Protein AF-A0A0G2HWI4-F1 (afdb_monomer_lite)

InterPro domains:
  IPR000771 Fructose-bisphosphate aldolase, class-II [PF01116] (52-207)
  IPR000771 Fructose-bisphosphate aldolase, class-II [PIRSF001359] (9-208)
  IPR013785 Aldolase-type TIM barrel [G3DSA:3.20.20.70] (6-52)
  IPR013785 Aldolase-type TIM barrel [G3DSA:3.20.20.70] (53-208)

pLDDT: mean 87.99, std 10.77, range [40.97, 98.06]

Foldseek 3Di:
DVVCVVDPVSVLLVLLLVVLFAEEEEEDDDPLLVLLLVVLCVVLVFHHHYDDPPDDADEQWDAAAADVVGDHQPVDDGGFHDLVSLVVVLVVVHQEYETRFQAHADDPPPVATDGNLVRLLVSCVSCVNSHAYAYDRCPRPDLVNLSSVSNSRHHYYYDYCQLQVVLVVLCVPPVVPDDPVVNSVVSSNSSNVSSNVVCVSRVRRPVD

Secondary structure (DSSP, 8-state):
-THHHH-HHHHHHHHHHHHT-PEEEEE--SHHHHHHHHHHHHHHT--EEEE-S----B-SSB-EE-BTTB---TTS--BPPPHHHHHHHHHTT-SEE---SS-EES--GGG-----HHHHHHHHHHHTTSSEEEE---TT--HHHHHHHHHTTEEEEEESHHHHHHHHHHHHHHTTTS-HHHHHHHHHHHHHHHHHHHHHHHT-TT--

Radius of gyration: 17.35 Å; chains: 1; bounding box: 47×29×51 Å

Organism: NCBI:txid1214573

Structure (mmCIF, N/CA/C/O backbone):
data_AF-A0A0G2HWI4-F1
#
_entry.id   AF-A0A0G2HWI4-F1
#
loop_
_atom_site.group_PDB
_atom_site.id
_atom_site.type_symbol
_atom_site.label_atom_id
_atom_site.label_alt_id
_atom_site.label_comp_id
_atom_site.label_asym_id
_atom_site.label_entity_id
_atom_site.label_seq_id
_atom_site.pdbx_PDB_ins_code
_atom_site.Cartn_x
_atom_site.Cartn_y
_atom_site.Cartn_z
_atom_site.occupancy
_atom_site.B_iso_or_equiv
_atom_site.auth_seq_id
_atom_site.auth_comp_id
_atom_site.auth_asym_id
_atom_site.auth_atom_id
_atom_site.pdbx_PDB_model_num
ATOM 1 N N . MET A 1 1 ? -25.046 9.048 7.286 1.00 61.47 1 MET A N 1
ATOM 2 C CA . MET A 1 1 ? -24.922 10.155 6.316 1.00 61.47 1 MET A CA 1
ATOM 3 C C . MET A 1 1 ? -25.086 9.596 4.913 1.00 61.47 1 MET A C 1
ATOM 5 O O . MET A 1 1 ? -24.424 8.617 4.592 1.00 61.47 1 MET A O 1
ATOM 9 N N . GLU A 1 2 ? -25.980 10.180 4.120 1.00 75.56 2 GLU A N 1
ATOM 10 C CA . GLU A 1 2 ? -26.383 9.712 2.782 1.00 75.56 2 GLU A CA 1
ATOM 11 C C . GLU A 1 2 ? -25.208 9.603 1.793 1.00 75.56 2 GLU A C 1
ATOM 13 O O . GLU A 1 2 ? -25.126 8.651 1.021 1.00 75.56 2 GLU A O 1
ATOM 18 N N . TRP A 1 3 ? -24.214 10.489 1.905 1.00 76.94 3 TRP A N 1
ATOM 19 C CA . TRP A 1 3 ? -23.041 10.496 1.026 1.00 76.94 3 TRP A CA 1
ATOM 20 C C . TRP A 1 3 ? -22.202 9.204 1.097 1.00 76.94 3 TRP A C 1
ATOM 22 O O . TRP A 1 3 ? -21.634 8.796 0.086 1.00 76.94 3 TRP A O 1
ATOM 32 N N . LYS A 1 4 ? -22.162 8.499 2.244 1.00 76.94 4 LYS A N 1
ATOM 33 C CA . LYS A 1 4 ? -21.424 7.222 2.383 1.00 76.94 4 LYS A CA 1
ATOM 34 C C . LYS A 1 4 ? -22.000 6.125 1.485 1.00 76.94 4 LYS A C 1
ATOM 36 O O . LYS A 1 4 ? -21.273 5.235 1.059 1.00 76.94 4 LYS A O 1
ATOM 41 N N . GLN A 1 5 ? -23.296 6.198 1.179 1.00 78.50 5 GLN A N 1
ATOM 42 C CA . GLN A 1 5 ? -23.955 5.271 0.259 1.00 78.50 5 GL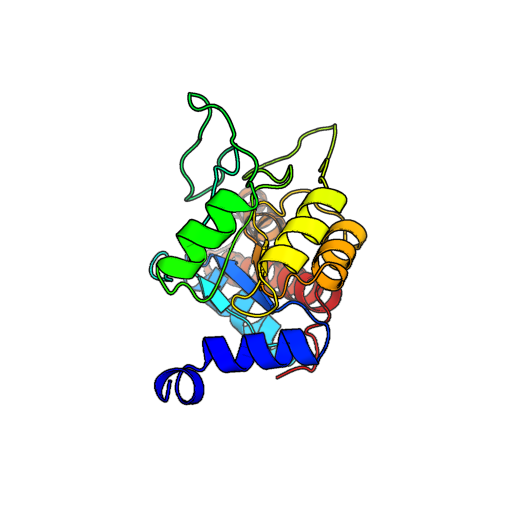N A CA 1
ATOM 43 C C . GLN A 1 5 ? -23.677 5.604 -1.210 1.00 78.50 5 GLN A C 1
ATOM 45 O O . GLN A 1 5 ? -23.898 4.755 -2.062 1.00 78.50 5 GLN A O 1
ATOM 50 N N . GLN A 1 6 ? -23.186 6.806 -1.515 1.00 83.38 6 GLN A N 1
ATOM 51 C CA . GLN A 1 6 ? -22.853 7.235 -2.877 1.00 83.38 6 GLN A CA 1
ATOM 52 C C . GLN A 1 6 ? -21.333 7.240 -3.132 1.00 83.38 6 GLN A C 1
ATOM 54 O O . GLN A 1 6 ? -20.894 7.224 -4.281 1.00 83.38 6 GLN A O 1
ATOM 59 N N . ASN A 1 7 ? -20.513 7.223 -2.073 1.00 84.44 7 ASN A N 1
ATOM 60 C CA . ASN A 1 7 ? -19.057 7.181 -2.166 1.00 84.44 7 ASN A CA 1
ATOM 61 C C . ASN A 1 7 ? -18.559 5.760 -2.492 1.00 84.44 7 ASN A C 1
ATOM 63 O O . ASN A 1 7 ? -18.550 4.871 -1.639 1.00 84.44 7 ASN A O 1
ATOM 67 N N . ARG A 1 8 ? -18.096 5.562 -3.731 1.00 85.44 8 ARG A N 1
ATOM 68 C CA . ARG A 1 8 ? -17.597 4.266 -4.219 1.00 85.44 8 ARG A CA 1
ATOM 69 C C . ARG A 1 8 ? -16.368 3.764 -3.464 1.00 85.44 8 ARG A C 1
ATOM 71 O O . ARG A 1 8 ? -16.308 2.582 -3.147 1.00 85.44 8 ARG A O 1
ATOM 78 N N . THR A 1 9 ? -15.414 4.635 -3.136 1.00 85.62 9 THR A N 1
ATOM 79 C CA . THR A 1 9 ? -14.217 4.248 -2.369 1.00 85.62 9 THR A CA 1
ATOM 80 C C . THR A 1 9 ? -14.608 3.727 -0.989 1.00 85.62 9 THR A C 1
ATOM 82 O O . THR A 1 9 ? -14.110 2.691 -0.553 1.00 85.62 9 THR A O 1
ATOM 85 N N . TYR A 1 10 ? -15.563 4.392 -0.331 1.00 86.19 10 TYR A N 1
ATOM 86 C CA . TYR A 1 10 ? -16.110 3.931 0.943 1.00 86.19 10 TYR A CA 1
ATOM 87 C C . TYR A 1 10 ? -16.753 2.544 0.808 1.00 86.19 10 TYR A C 1
ATOM 89 O O . TYR A 1 10 ? -16.517 1.685 1.653 1.00 86.19 10 TYR A O 1
ATOM 97 N N . GLN A 1 11 ? -17.538 2.307 -0.247 1.00 89.75 11 GLN A N 1
ATOM 98 C CA . GLN A 1 11 ? -18.173 1.009 -0.499 1.00 89.75 11 GLN A CA 1
ATOM 99 C C . GLN A 1 11 ? -17.154 -0.109 -0.760 1.00 89.75 11 GLN A C 1
ATOM 101 O O . GLN A 1 11 ? -17.278 -1.182 -0.178 1.00 89.75 11 GLN A O 1
ATOM 106 N N . ILE A 1 12 ? -16.133 0.151 -1.583 1.00 91.94 12 ILE A N 1
ATOM 107 C CA . ILE A 1 12 ? -15.062 -0.808 -1.892 1.00 91.94 12 ILE A CA 1
ATOM 108 C C . ILE A 1 12 ? -14.324 -1.219 -0.614 1.00 91.94 12 ILE A C 1
ATOM 110 O O . ILE A 1 12 ? -14.143 -2.405 -0.353 1.00 91.94 12 ILE A O 1
ATOM 114 N N . LEU A 1 13 ? -13.935 -0.245 0.212 1.00 91.88 13 LEU A N 1
ATOM 115 C CA . LEU A 1 13 ? -13.195 -0.517 1.446 1.00 91.88 13 LEU A CA 1
ATOM 116 C C . LEU A 1 13 ? -14.078 -1.122 2.541 1.00 91.88 13 LEU A C 1
ATOM 118 O O . LEU A 1 13 ? -13.587 -1.891 3.361 1.00 91.88 13 LEU A O 1
ATOM 122 N N . LYS A 1 14 ? -15.384 -0.834 2.535 1.00 91.00 14 LYS A N 1
ATOM 123 C CA . LYS A 1 14 ? -16.351 -1.541 3.380 1.00 91.00 14 LYS A CA 1
ATOM 124 C C . LYS A 1 14 ? -16.442 -3.023 3.000 1.00 91.00 14 LYS A C 1
ATOM 126 O O . LYS A 1 14 ? -16.409 -3.870 3.883 1.00 91.00 14 LYS A O 1
ATOM 131 N N . ALA A 1 15 ? -16.518 -3.339 1.708 1.00 93.50 15 ALA A N 1
ATOM 132 C CA . ALA A 1 15 ? -16.522 -4.727 1.246 1.00 93.50 15 ALA A CA 1
ATOM 133 C C . ALA A 1 15 ? -15.212 -5.454 1.606 1.00 93.50 15 ALA A C 1
ATOM 135 O O . ALA A 1 15 ? -15.241 -6.629 1.963 1.00 93.50 15 ALA A O 1
ATOM 136 N N . ALA A 1 16 ? -14.083 -4.740 1.577 1.00 94.44 16 ALA A N 1
ATOM 137 C CA . ALA A 1 16 ? -12.777 -5.243 2.004 1.00 94.44 16 ALA A CA 1
ATOM 138 C C . ALA A 1 16 ? -12.726 -5.592 3.494 1.00 94.44 16 ALA A C 1
ATOM 140 O O . ALA A 1 16 ? -12.306 -6.687 3.863 1.00 94.44 16 ALA A O 1
ATOM 141 N N . GLU A 1 17 ? -13.239 -4.694 4.334 1.00 92.56 17 GLU A N 1
ATOM 142 C CA . GLU A 1 17 ? -13.400 -4.900 5.774 1.00 92.56 17 GLU A CA 1
ATOM 143 C C . GLU A 1 17 ? -14.275 -6.124 6.088 1.00 92.56 17 GLU A C 1
ATOM 145 O O . GLU A 1 17 ? -13.865 -7.000 6.846 1.00 92.56 17 GLU A O 1
ATOM 150 N N . GLU A 1 18 ? -15.454 -6.220 5.466 1.00 92.62 18 GLU A N 1
ATOM 151 C CA . GLU A 1 18 ? -16.393 -7.337 5.657 1.00 92.62 18 GLU A CA 1
ATOM 152 C C . GLU A 1 18 ? -15.855 -8.660 5.088 1.00 92.62 18 GLU A C 1
ATOM 154 O O . GLU A 1 18 ? -16.138 -9.735 5.617 1.00 92.62 18 GLU A O 1
ATOM 159 N N . GLY A 1 19 ? -15.072 -8.586 4.010 1.00 93.31 19 GLY A N 1
ATOM 160 C CA . GLY A 1 19 ? -14.497 -9.734 3.316 1.00 93.31 19 GLY A CA 1
ATOM 161 C C . GLY A 1 19 ? -13.127 -10.179 3.828 1.00 93.31 19 GLY A C 1
ATOM 162 O O . GLY A 1 19 ? -12.626 -11.196 3.346 1.00 93.31 19 GLY A O 1
ATOM 163 N N . GLY A 1 20 ? -12.517 -9.437 4.758 1.00 94.06 20 GLY A N 1
ATOM 164 C CA . GLY A 1 20 ? -11.209 -9.752 5.334 1.00 94.06 20 GLY A CA 1
ATOM 165 C C . GLY A 1 20 ? -10.051 -9.698 4.333 1.00 94.06 20 GLY A C 1
ATOM 166 O O . GLY A 1 20 ? -9.178 -10.563 4.375 1.00 94.06 20 GLY A O 1
ATOM 167 N N . TYR A 1 21 ? -10.049 -8.720 3.423 1.00 96.50 21 TYR A N 1
ATOM 168 C CA . TYR A 1 21 ? -8.968 -8.506 2.453 1.00 96.50 21 TYR A CA 1
ATOM 169 C C . TYR A 1 21 ? -8.501 -7.045 2.437 1.00 96.50 21 TYR A C 1
ATOM 171 O O . TYR A 1 21 ? -9.218 -6.145 2.866 1.00 96.50 21 TYR A O 1
ATOM 179 N N . GLY A 1 22 ? -7.287 -6.801 1.941 1.00 95.19 22 GLY A N 1
ATOM 180 C CA . GLY A 1 22 ? -6.757 -5.455 1.721 1.00 95.19 22 GLY A CA 1
ATOM 181 C C . GLY A 1 22 ? -6.983 -4.997 0.284 1.00 95.19 22 GLY A C 1
ATOM 182 O O . GLY A 1 22 ? -6.889 -5.799 -0.634 1.00 95.19 22 GLY A O 1
ATOM 183 N N . VAL A 1 23 ? -7.258 -3.715 0.058 1.00 96.25 23 VAL A N 1
ATOM 184 C CA . VAL A 1 23 ? -7.309 -3.114 -1.282 1.00 96.25 23 VAL A CA 1
ATOM 185 C C . VAL A 1 23 ? -5.992 -2.410 -1.558 1.00 96.25 23 VAL A C 1
ATOM 187 O O . VAL A 1 23 ? -5.565 -1.547 -0.787 1.00 96.25 23 VAL A O 1
ATOM 190 N N . LEU A 1 24 ? -5.365 -2.762 -2.677 1.00 94.31 24 LEU A N 1
ATOM 191 C CA . LEU A 1 24 ? -4.130 -2.127 -3.108 1.00 94.31 24 LEU A CA 1
ATOM 192 C C . LEU A 1 24 ? -4.392 -0.661 -3.479 1.00 94.31 24 LEU A C 1
ATOM 194 O O . LEU A 1 24 ? -5.325 -0.356 -4.230 1.00 94.31 24 LEU A O 1
ATOM 198 N N . ALA A 1 25 ? -3.562 0.240 -2.965 1.00 92.06 25 ALA A N 1
ATOM 199 C CA . ALA A 1 25 ? -3.531 1.641 -3.347 1.00 92.06 25 ALA A CA 1
ATOM 200 C C . ALA A 1 25 ? -2.145 1.970 -3.900 1.00 92.06 25 ALA A C 1
ATOM 202 O O . ALA A 1 25 ? -1.159 1.939 -3.173 1.00 92.06 25 ALA A O 1
ATOM 203 N N . ALA A 1 26 ? -2.064 2.217 -5.202 1.00 88.50 26 ALA A N 1
ATOM 204 C CA . ALA A 1 26 ? -0.793 2.366 -5.897 1.00 88.50 26 ALA A CA 1
ATOM 205 C C . ALA A 1 26 ? -0.611 3.797 -6.392 1.00 88.50 26 ALA A C 1
ATOM 207 O O . ALA A 1 26 ? -1.530 4.377 -6.983 1.00 88.50 26 ALA A O 1
ATOM 208 N N . ILE A 1 27 ? 0.581 4.353 -6.181 1.00 82.88 27 ILE A N 1
ATOM 209 C CA . ILE A 1 27 ? 0.953 5.640 -6.768 1.00 82.88 27 ILE A CA 1
ATOM 210 C C . ILE A 1 27 ? 1.233 5.441 -8.259 1.00 82.88 27 ILE A C 1
ATOM 212 O O . ILE A 1 27 ? 1.994 4.558 -8.654 1.00 82.88 27 ILE A O 1
ATOM 216 N N . ALA A 1 28 ? 0.616 6.280 -9.091 1.00 80.62 28 ALA A N 1
ATOM 217 C CA . ALA A 1 28 ? 0.829 6.278 -10.532 1.00 80.62 28 ALA A CA 1
ATOM 218 C C . ALA A 1 28 ? 1.501 7.584 -10.981 1.00 80.62 28 ALA A C 1
ATOM 220 O O . ALA A 1 28 ? 0.999 8.682 -10.721 1.00 80.62 28 ALA A O 1
ATOM 221 N N . TYR A 1 29 ? 2.635 7.462 -11.673 1.00 78.81 29 TYR A N 1
ATOM 222 C CA . TYR A 1 29 ? 3.484 8.595 -12.070 1.00 78.81 29 TYR A CA 1
ATOM 223 C C . TYR A 1 29 ? 3.342 8.975 -13.546 1.00 78.81 29 TYR A C 1
ATOM 225 O O . TYR A 1 29 ? 3.612 10.111 -13.930 1.00 78.81 29 TYR A O 1
ATOM 233 N N . ASN A 1 30 ? 2.937 8.026 -14.384 1.00 78.19 30 ASN A N 1
ATOM 234 C CA . ASN A 1 30 ? 2.875 8.165 -15.837 1.0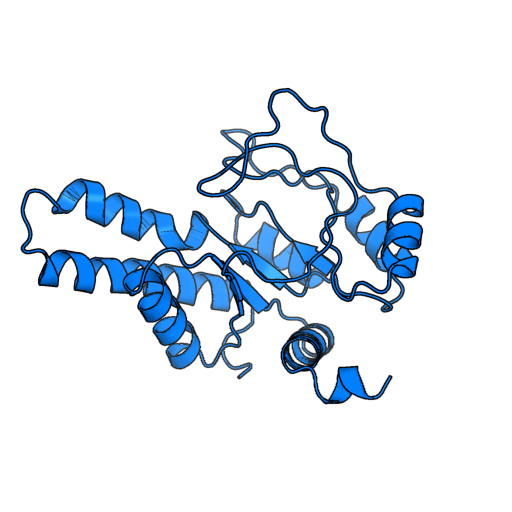0 78.19 30 ASN A CA 1
ATOM 235 C C . ASN A 1 30 ? 1.814 7.226 -16.431 1.00 78.19 30 ASN A C 1
ATOM 237 O O . ASN A 1 30 ? 1.184 6.445 -15.716 1.00 78.19 30 ASN A O 1
ATOM 241 N N . ILE A 1 31 ? 1.601 7.297 -17.744 1.00 84.50 31 ILE A N 1
ATOM 242 C CA . ILE A 1 31 ? 0.581 6.481 -18.408 1.00 84.50 31 ILE A CA 1
ATOM 243 C C . ILE A 1 31 ? 0.914 4.984 -18.355 1.00 84.50 31 ILE A C 1
ATOM 245 O O . ILE A 1 31 ? 0.014 4.166 -18.204 1.00 84.50 31 ILE A O 1
ATOM 249 N N . GLU A 1 32 ? 2.193 4.617 -18.405 1.00 83.62 32 GLU A N 1
ATOM 250 C CA . GLU A 1 32 ? 2.658 3.231 -18.347 1.00 83.62 32 GLU A CA 1
ATOM 251 C C . GLU A 1 32 ? 2.317 2.581 -17.001 1.00 83.62 32 GLU A C 1
ATOM 253 O O . GLU A 1 32 ? 1.755 1.485 -16.971 1.00 83.62 32 GLU A O 1
ATOM 258 N N . SER A 1 33 ? 2.574 3.279 -15.888 1.00 82.25 33 SER A N 1
ATOM 259 C CA . SER A 1 33 ? 2.178 2.811 -14.554 1.00 82.25 33 SER A CA 1
ATOM 260 C C . SER A 1 33 ? 0.666 2.688 -14.429 1.00 82.25 33 SER A C 1
ATOM 262 O O . SER A 1 33 ? 0.191 1.645 -13.990 1.00 82.25 33 SER A O 1
ATOM 264 N N . ILE A 1 34 ? -0.108 3.668 -14.907 1.00 84.56 34 ILE A N 1
ATOM 265 C CA . ILE A 1 34 ? -1.578 3.576 -14.918 1.00 84.56 34 ILE A CA 1
ATOM 266 C C . ILE A 1 34 ? -2.046 2.334 -15.692 1.00 84.56 34 ILE A C 1
ATOM 268 O O . ILE A 1 34 ? -2.877 1.575 -15.194 1.00 84.56 34 ILE A O 1
ATOM 272 N N . LEU A 1 35 ? -1.513 2.101 -16.894 1.00 88.75 35 LEU A N 1
ATOM 273 C CA . LEU A 1 35 ? -1.911 0.971 -17.735 1.00 88.75 35 LEU A CA 1
ATOM 274 C C . LEU A 1 35 ? -1.531 -0.378 -17.117 1.00 88.75 35 LEU A C 1
ATOM 276 O O . LEU A 1 35 ? -2.346 -1.298 -17.145 1.00 88.75 35 LEU A O 1
ATOM 280 N N . GLY A 1 36 ? -0.326 -0.504 -16.555 1.00 87.50 36 GLY A N 1
ATOM 281 C CA . GLY A 1 36 ? 0.115 -1.727 -15.878 1.00 87.50 36 GLY A CA 1
ATOM 282 C C . GLY A 1 36 ? -0.758 -2.052 -14.666 1.00 87.50 36 GLY A C 1
ATOM 283 O O . GLY A 1 36 ? -1.222 -3.183 -14.519 1.00 87.50 36 GLY A O 1
ATOM 284 N N . LEU A 1 37 ? -1.063 -1.034 -13.859 1.00 92.00 37 LEU A N 1
ATOM 285 C CA . LEU A 1 37 ? -1.927 -1.145 -12.686 1.00 92.00 37 LEU A CA 1
ATOM 286 C C . LEU A 1 37 ? -3.364 -1.557 -13.060 1.00 92.00 37 LEU A C 1
ATOM 288 O O . LEU A 1 37 ? -3.920 -2.472 -12.452 1.00 92.00 37 LEU A O 1
ATOM 292 N N . ILE A 1 38 ? -3.960 -0.933 -14.085 1.00 91.50 38 ILE A N 1
ATOM 293 C CA . ILE A 1 38 ? -5.311 -1.283 -14.564 1.00 91.50 38 ILE A CA 1
ATOM 294 C C . ILE A 1 38 ? -5.351 -2.718 -15.095 1.00 91.50 38 ILE A C 1
ATOM 296 O O . ILE A 1 38 ? -6.237 -3.478 -14.711 1.00 91.50 38 ILE A O 1
ATOM 300 N N . ARG A 1 39 ? -4.380 -3.115 -15.929 1.00 95.88 39 ARG A N 1
ATOM 301 C CA . ARG A 1 39 ? -4.322 -4.477 -16.486 1.00 95.88 39 ARG A CA 1
ATOM 302 C C . ARG A 1 39 ? -4.242 -5.535 -15.392 1.00 95.88 39 ARG A C 1
ATOM 304 O O . ARG A 1 39 ? -4.942 -6.539 -15.481 1.00 95.88 39 ARG A O 1
ATOM 311 N N . ALA A 1 40 ? -3.444 -5.292 -14.352 1.00 94.31 40 ALA A N 1
ATOM 312 C CA . ALA A 1 40 ? -3.366 -6.181 -13.196 1.00 94.31 40 ALA A CA 1
ATOM 313 C C . ALA A 1 40 ? -4.719 -6.297 -12.476 1.00 94.31 40 ALA A C 1
ATOM 315 O O . ALA A 1 40 ? -5.181 -7.403 -12.194 1.00 94.31 40 ALA A O 1
ATOM 316 N N . ALA A 1 41 ? -5.389 -5.164 -12.231 1.00 93.50 41 ALA A N 1
ATOM 317 C CA . ALA A 1 41 ? -6.695 -5.134 -11.574 1.00 93.50 41 ALA A CA 1
ATOM 318 C C . ALA A 1 41 ? -7.760 -5.905 -12.367 1.00 93.50 41 ALA A C 1
ATOM 320 O O . ALA A 1 41 ? -8.514 -6.690 -11.789 1.00 93.50 41 ALA A O 1
ATOM 321 N N . GLU A 1 42 ? -7.794 -5.730 -13.690 1.00 93.69 42 GLU A N 1
ATOM 322 C CA . GLU A 1 42 ? -8.698 -6.453 -14.589 1.00 93.69 42 GLU A CA 1
ATOM 323 C C . GLU A 1 42 ? -8.388 -7.954 -14.617 1.00 93.69 42 GLU A C 1
ATOM 325 O O . GLU A 1 42 ? -9.291 -8.771 -14.422 1.00 93.69 42 GLU A O 1
ATOM 330 N N . ALA A 1 43 ? -7.115 -8.324 -14.794 1.00 95.75 43 ALA A N 1
ATOM 331 C CA . ALA A 1 43 ? -6.674 -9.716 -14.859 1.00 95.75 43 ALA A CA 1
ATOM 332 C C . ALA A 1 43 ? -6.999 -10.485 -13.571 1.00 95.75 43 ALA A C 1
ATOM 334 O O . ALA A 1 43 ? -7.478 -11.620 -13.616 1.00 95.75 43 ALA A O 1
ATOM 335 N N . LYS A 1 44 ? -6.793 -9.848 -12.415 1.00 97.56 44 LYS A N 1
ATOM 336 C CA . LYS A 1 44 ? -7.075 -10.436 -11.100 1.00 97.56 44 LYS A CA 1
ATOM 337 C C . LYS A 1 44 ? -8.510 -10.253 -10.645 1.00 97.56 44 LYS A C 1
ATOM 339 O O . LYS A 1 44 ? -8.881 -10.816 -9.616 1.00 97.56 44 LYS A O 1
ATOM 344 N N . ARG A 1 45 ? -9.324 -9.481 -11.374 1.00 95.75 45 ARG A N 1
ATOM 345 C CA . ARG A 1 45 ? -10.655 -9.051 -10.924 1.00 95.75 45 ARG A CA 1
ATOM 346 C C . ARG A 1 45 ? -10.586 -8.517 -9.492 1.00 95.75 45 ARG A C 1
ATOM 348 O O . ARG A 1 45 ? -11.295 -8.988 -8.604 1.00 95.75 45 ARG A O 1
ATOM 355 N N . SER A 1 46 ? -9.653 -7.602 -9.261 1.00 95.12 46 SER A N 1
ATOM 356 C CA . SER A 1 46 ? -9.370 -7.017 -7.953 1.00 95.12 46 SER A CA 1
ATOM 357 C C . SER A 1 46 ? -9.764 -5.543 -7.947 1.00 95.12 46 SER A C 1
ATOM 359 O O . SER A 1 46 ? -9.463 -4.838 -8.913 1.00 95.12 46 SER A O 1
ATOM 361 N N . PRO A 1 47 ? -10.369 -5.021 -6.863 1.00 94.38 47 PRO A N 1
ATOM 362 C CA . PRO A 1 47 ? -10.439 -3.580 -6.674 1.00 94.38 47 PRO A CA 1
ATOM 363 C C . PRO A 1 47 ? -9.022 -2.997 -6.565 1.00 94.38 47 PRO A C 1
ATOM 365 O O . PRO A 1 47 ? -8.110 -3.636 -6.035 1.00 94.38 47 PRO A O 1
ATOM 368 N N . LEU A 1 48 ? -8.853 -1.773 -7.059 1.00 92.69 48 LEU A N 1
ATOM 369 C CA . LEU A 1 48 ? -7.600 -1.024 -7.042 1.00 92.69 48 LEU A CA 1
ATOM 370 C C . LEU A 1 48 ? -7.907 0.461 -6.823 1.00 92.69 48 LEU A C 1
ATOM 372 O O . LEU A 1 48 ? -8.839 1.001 -7.422 1.00 92.69 48 LEU A O 1
ATOM 376 N N . ILE A 1 49 ? -7.102 1.126 -5.998 1.00 91.06 49 ILE A N 1
ATOM 377 C CA . ILE A 1 49 ? -7.115 2.582 -5.842 1.00 91.06 49 ILE A CA 1
ATOM 378 C C . ILE A 1 49 ? -5.881 3.150 -6.551 1.00 91.06 49 ILE A C 1
ATOM 380 O O . ILE A 1 49 ? -4.752 2.886 -6.147 1.00 91.06 49 ILE A O 1
ATOM 384 N N . LEU A 1 50 ? -6.092 3.955 -7.592 1.00 84.88 50 LEU A N 1
ATOM 385 C CA . LEU A 1 50 ? -5.022 4.736 -8.216 1.00 84.88 50 LEU A CA 1
ATOM 386 C C . LEU A 1 50 ? -4.835 6.043 -7.441 1.00 84.88 50 LEU A C 1
ATOM 388 O O . LEU A 1 50 ? -5.745 6.872 -7.381 1.00 84.88 50 LEU A O 1
ATOM 392 N N . GLN A 1 51 ? -3.661 6.228 -6.846 1.00 77.06 51 GLN A N 1
ATOM 393 C CA . GLN A 1 51 ? -3.308 7.439 -6.119 1.00 77.06 51 GLN A CA 1
ATOM 394 C C . GLN A 1 51 ? -2.559 8.404 -7.045 1.00 77.06 51 GLN A C 1
ATOM 396 O O . GLN A 1 51 ? -1.379 8.238 -7.345 1.00 77.06 51 GLN A O 1
ATOM 401 N N . HIS A 1 52 ? -3.255 9.461 -7.455 1.00 61.72 52 HIS A N 1
ATOM 402 C CA . HIS A 1 52 ? -2.635 10.758 -7.734 1.00 61.72 52 HIS A CA 1
ATOM 403 C C . HIS A 1 52 ? -2.764 11.606 -6.461 1.00 61.72 52 HIS A C 1
ATOM 405 O O . HIS A 1 52 ? -3.646 11.313 -5.659 1.00 61.72 52 HIS A O 1
ATOM 411 N N . LYS A 1 53 ? -1.915 12.620 -6.231 1.00 50.78 53 LYS A N 1
ATOM 412 C CA . LYS A 1 53 ? -1.814 13.414 -4.975 1.00 50.78 53 LYS A CA 1
ATOM 413 C C . LYS A 1 53 ? -3.083 14.227 -4.565 1.00 50.78 53 LYS A C 1
ATOM 415 O O . LYS A 1 53 ? -2.967 15.340 -4.069 1.00 50.78 53 LYS A O 1
ATOM 420 N N . ILE A 1 54 ? -4.295 13.714 -4.795 1.00 40.97 54 ILE A N 1
ATOM 421 C CA . ILE A 1 54 ? -5.615 14.352 -4.644 1.00 40.97 54 ILE A CA 1
ATOM 422 C C . ILE A 1 54 ? -6.589 13.414 -3.885 1.00 40.97 54 ILE A C 1
ATOM 424 O O . ILE A 1 54 ? -7.790 13.398 -4.136 1.00 40.97 54 ILE A O 1
ATOM 428 N N . THR A 1 55 ? -6.101 12.582 -2.963 1.00 51.34 55 THR A N 1
ATOM 429 C CA . THR A 1 55 ? -6.962 11.808 -2.047 1.00 51.34 55 THR A CA 1
ATOM 430 C C . THR A 1 55 ? -6.915 12.410 -0.649 1.00 51.34 55 THR A C 1
ATOM 432 O O . THR A 1 55 ? -5.829 12.660 -0.134 1.00 51.34 55 THR A O 1
ATOM 435 N N . THR A 1 56 ? -8.073 12.623 -0.017 1.00 52.56 56 THR A N 1
ATOM 436 C CA . THR A 1 56 ? -8.148 13.022 1.396 1.00 52.56 56 THR A CA 1
ATOM 437 C C . THR A 1 56 ? -7.979 11.790 2.276 1.00 52.56 56 THR A C 1
ATOM 439 O O . THR A 1 56 ? -8.906 11.002 2.461 1.00 52.56 56 THR A O 1
ATOM 442 N N . GLU A 1 57 ? -6.773 11.620 2.790 1.00 61.66 57 GLU A N 1
ATOM 443 C CA . GLU A 1 57 ? -6.392 10.605 3.761 1.00 61.66 57 GLU A CA 1
ATOM 444 C C . GLU A 1 57 ? -5.615 11.307 4.872 1.00 61.66 57 GLU A C 1
ATOM 446 O O . GLU A 1 57 ? -4.871 12.247 4.589 1.00 61.66 57 GLU A O 1
ATOM 451 N N . ALA A 1 58 ? -5.825 10.897 6.122 1.00 66.62 58 ALA A N 1
ATOM 452 C CA . ALA A 1 58 ? -5.183 11.526 7.263 1.00 66.62 58 ALA A CA 1
ATOM 453 C C . ALA A 1 58 ? -4.250 10.543 7.977 1.00 66.62 58 ALA A C 1
ATOM 455 O O . ALA A 1 58 ? -4.615 9.400 8.262 1.00 66.62 58 ALA A O 1
ATOM 456 N N . GLU A 1 59 ? -3.048 11.023 8.273 1.00 67.44 59 GLU A N 1
ATOM 457 C CA . GLU A 1 59 ? -1.982 10.286 8.942 1.00 67.44 59 GLU A CA 1
ATOM 458 C C . GLU A 1 59 ? -1.761 10.900 10.335 1.00 67.44 59 GLU A C 1
ATOM 460 O O . GLU A 1 59 ? -1.057 11.904 10.463 1.00 67.44 59 GLU A O 1
ATOM 465 N N . PRO A 1 60 ? -2.429 10.397 11.390 1.00 59.34 60 PRO A N 1
ATOM 466 C CA . PRO A 1 60 ? -2.193 10.877 12.746 1.00 59.34 60 PRO A CA 1
ATOM 467 C C . PRO A 1 60 ? -0.842 10.393 13.263 1.00 59.34 60 PRO A C 1
ATOM 469 O O . PRO A 1 60 ? -0.656 9.207 13.516 1.00 59.34 60 PRO A O 1
ATOM 472 N N . GLY A 1 61 ? 0.082 11.322 13.476 1.00 60.41 61 GLY A N 1
ATOM 473 C CA . GLY A 1 61 ? 1.459 11.028 13.868 1.00 60.41 61 GLY A CA 1
ATOM 474 C C . GLY A 1 61 ? 2.424 11.444 12.767 1.00 60.41 61 GLY A C 1
ATOM 475 O O . GLY A 1 61 ? 2.152 12.389 12.026 1.00 60.41 61 GLY A O 1
ATOM 476 N N . ARG A 1 62 ? 3.571 10.771 12.696 1.00 75.88 62 ARG A N 1
ATOM 477 C CA . ARG A 1 62 ? 4.533 10.954 11.609 1.00 75.88 62 ARG A CA 1
ATOM 478 C C . ARG A 1 62 ? 5.216 9.634 11.310 1.00 75.88 62 ARG A C 1
ATOM 480 O O . ARG A 1 62 ? 5.978 9.144 12.146 1.00 75.88 62 ARG A O 1
ATOM 487 N N . ILE A 1 63 ? 4.953 9.096 10.126 1.00 75.31 63 ILE A N 1
ATOM 488 C CA . ILE A 1 63 ? 5.749 8.017 9.553 1.00 75.31 63 ILE A CA 1
ATOM 489 C C . ILE A 1 63 ? 7.086 8.631 9.114 1.00 75.31 63 ILE A C 1
ATOM 491 O O . ILE A 1 63 ? 7.112 9.597 8.355 1.00 75.31 63 ILE A O 1
ATOM 495 N N . GLU A 1 64 ? 8.197 8.123 9.650 1.00 78.12 64 GLU A N 1
ATOM 496 C CA . GLU A 1 64 ? 9.535 8.622 9.302 1.00 78.12 64 GLU A CA 1
ATOM 497 C C . GLU A 1 64 ? 9.954 8.188 7.892 1.00 78.12 64 GLU A C 1
ATOM 499 O O . GLU A 1 64 ? 9.453 7.196 7.369 1.00 78.12 64 GLU A O 1
ATOM 504 N N . GLY A 1 65 ? 10.930 8.889 7.317 1.00 75.31 65 GLY A N 1
ATOM 505 C CA . GLY A 1 65 ? 11.601 8.532 6.072 1.00 75.31 65 GLY A CA 1
ATOM 506 C C . GLY A 1 65 ? 11.043 9.246 4.843 1.00 75.31 65 GLY A C 1
ATOM 507 O O . GLY A 1 65 ? 10.214 10.148 4.933 1.00 75.31 65 GLY A O 1
ATOM 508 N N . GLY A 1 66 ? 11.540 8.860 3.672 1.00 79.12 66 GLY A N 1
ATOM 509 C CA . GLY A 1 66 ? 11.187 9.468 2.396 1.00 79.12 66 GLY A CA 1
ATOM 510 C C . GLY A 1 66 ? 11.287 8.457 1.262 1.00 79.12 66 GLY A C 1
ATOM 511 O O . GLY A 1 66 ? 12.039 7.485 1.325 1.00 79.12 66 GLY A O 1
ATOM 512 N N . GLU A 1 67 ? 10.518 8.681 0.206 1.00 78.75 67 GLU A N 1
ATOM 513 C CA . GLU A 1 67 ? 10.554 7.874 -1.013 1.00 78.75 67 GLU A CA 1
ATOM 514 C C . GLU A 1 67 ? 10.174 8.731 -2.218 1.00 78.75 67 GLU A C 1
ATOM 516 O O . GLU A 1 67 ? 9.808 9.894 -2.064 1.00 78.75 67 GLU A O 1
ATOM 521 N N . ASP A 1 68 ? 10.277 8.194 -3.433 1.00 73.44 68 ASP A N 1
ATOM 522 C CA . ASP A 1 68 ? 10.018 8.995 -4.629 1.00 73.44 68 ASP A CA 1
ATOM 523 C C . ASP A 1 68 ? 8.611 9.624 -4.600 1.00 73.44 68 ASP A C 1
ATOM 525 O O . ASP A 1 68 ? 7.589 8.946 -4.473 1.00 73.44 68 ASP A O 1
ATOM 529 N N . GLY A 1 69 ? 8.555 10.952 -4.693 1.00 66.69 69 GLY A N 1
ATOM 530 C CA . GLY A 1 69 ? 7.330 11.736 -4.556 1.00 66.69 69 GLY A CA 1
ATOM 531 C C . GLY A 1 69 ? 6.886 12.068 -3.120 1.00 66.69 69 GLY A C 1
ATOM 532 O O . GLY A 1 69 ? 5.924 12.834 -2.991 1.00 66.69 69 GLY A O 1
ATOM 533 N N . ILE A 1 70 ? 7.571 11.587 -2.076 1.00 70.19 70 ILE A N 1
ATOM 534 C CA . ILE A 1 70 ? 7.335 11.886 -0.650 1.00 70.19 70 ILE A CA 1
ATOM 535 C C . ILE A 1 70 ? 8.564 12.602 -0.064 1.00 70.19 70 ILE A C 1
ATOM 537 O O . ILE A 1 70 ? 9.702 12.220 -0.318 1.00 70.19 70 ILE A O 1
ATOM 541 N N . ALA A 1 71 ? 8.341 13.683 0.687 1.00 74.12 71 ALA A N 1
ATOM 542 C CA . ALA A 1 71 ? 9.429 14.452 1.290 1.00 74.12 71 ALA A CA 1
ATOM 543 C C . ALA A 1 71 ? 10.102 13.667 2.427 1.00 74.12 71 ALA A C 1
ATOM 545 O O . ALA A 1 71 ? 9.415 13.003 3.195 1.00 74.12 71 ALA A O 1
ATOM 546 N N . ASP A 1 72 ? 11.425 13.785 2.538 1.00 78.62 72 ASP A N 1
ATOM 547 C CA . ASP A 1 72 ? 12.202 13.176 3.619 1.00 78.62 72 ASP A CA 1
ATOM 548 C C . ASP A 1 72 ? 11.938 13.890 4.956 1.00 78.62 72 ASP A C 1
ATOM 550 O O . ASP A 1 72 ? 11.795 15.116 5.010 1.00 78.62 72 ASP A O 1
ATOM 554 N N . THR A 1 73 ? 11.887 13.120 6.040 1.00 76.00 73 THR A N 1
ATOM 555 C CA . THR A 1 73 ? 11.681 13.601 7.408 1.00 76.00 73 THR A CA 1
ATOM 556 C C . THR A 1 73 ? 12.964 13.582 8.242 1.00 76.00 73 THR A C 1
ATOM 558 O O . THR A 1 73 ? 12.870 13.628 9.462 1.00 76.00 73 THR A O 1
ATOM 561 N N . ALA A 1 74 ? 14.154 13.496 7.640 1.00 70.88 74 ALA A N 1
ATOM 562 C CA . ALA A 1 74 ? 15.430 13.383 8.362 1.00 70.88 74 ALA A CA 1
ATOM 563 C C . ALA A 1 74 ? 15.656 14.431 9.481 1.00 70.88 74 ALA A C 1
ATOM 565 O O . ALA A 1 74 ? 16.297 14.120 10.484 1.00 70.88 74 ALA A O 1
ATOM 566 N N . ASP A 1 75 ? 15.102 15.643 9.345 1.00 63.94 75 ASP A N 1
ATOM 567 C CA . ASP A 1 75 ? 15.207 16.728 10.341 1.00 63.94 75 ASP A CA 1
ATOM 568 C C . ASP A 1 75 ? 14.067 16.733 11.385 1.00 63.94 75 ASP A C 1
ATOM 570 O O . ASP A 1 75 ? 13.903 17.684 12.153 1.00 63.94 75 ASP A O 1
ATOM 574 N N . LEU A 1 76 ? 13.226 15.700 11.393 1.00 60.50 76 LEU A N 1
ATOM 575 C CA . LEU A 1 76 ? 11.985 15.631 12.151 1.00 60.50 76 LEU A CA 1
ATOM 576 C C . LEU A 1 76 ? 11.936 14.340 12.978 1.00 60.50 76 LEU A C 1
ATOM 578 O O . LEU A 1 76 ? 12.059 13.251 12.433 1.00 60.50 76 LEU A O 1
ATOM 582 N N . GLU A 1 77 ? 11.676 14.445 14.283 1.00 59.91 77 GLU A N 1
ATOM 583 C CA . GLU A 1 77 ? 11.459 13.257 15.122 1.00 59.91 77 GLU A CA 1
ATOM 584 C C . GLU A 1 77 ? 10.174 12.523 14.696 1.00 59.91 77 GLU A C 1
ATOM 586 O O . GLU A 1 77 ? 9.126 13.155 14.481 1.00 59.91 77 GLU A O 1
ATOM 591 N N . GLY A 1 78 ? 10.253 11.197 14.567 1.00 61.06 78 GLY A N 1
ATOM 592 C CA . GLY A 1 78 ? 9.110 10.319 14.365 1.00 61.06 78 GLY A CA 1
ATOM 593 C C . GLY A 1 78 ? 8.185 10.299 15.567 1.00 61.06 78 GLY A C 1
ATOM 594 O O . GLY A 1 78 ? 8.607 10.345 16.724 1.00 61.06 78 GLY A O 1
ATOM 595 N N . ALA A 1 79 ? 6.890 10.211 15.285 1.00 76.94 79 ALA A N 1
ATOM 596 C CA . ALA A 1 79 ? 5.857 10.207 16.305 1.00 76.94 79 ALA A CA 1
ATOM 597 C C . ALA A 1 79 ? 4.902 9.047 16.045 1.00 76.94 79 ALA A C 1
ATOM 599 O O . ALA A 1 79 ? 4.097 9.086 15.111 1.00 76.94 79 ALA A O 1
ATOM 600 N N . LEU A 1 80 ? 4.992 8.018 16.891 1.00 86.62 80 LEU A N 1
ATOM 601 C CA . LEU A 1 80 ? 4.044 6.910 16.884 1.00 86.62 80 LEU A CA 1
ATOM 602 C C . LEU A 1 80 ? 2.655 7.408 17.284 1.00 86.62 80 LEU A C 1
ATOM 604 O O . LEU A 1 80 ? 2.513 8.178 18.235 1.00 86.62 80 LEU A O 1
ATOM 608 N N . THR A 1 81 ? 1.628 6.914 16.600 1.00 86.62 81 THR A N 1
ATOM 609 C CA . THR A 1 81 ? 0.239 7.307 16.846 1.00 86.62 81 THR A CA 1
ATOM 610 C C . THR A 1 81 ? -0.210 6.887 18.243 1.00 86.62 81 THR A C 1
ATOM 612 O O . THR A 1 81 ? -0.014 5.731 18.648 1.00 86.62 81 THR A O 1
ATOM 615 N N . THR A 1 82 ? -0.855 7.799 18.973 1.00 85.44 82 THR A N 1
ATOM 616 C CA . THR A 1 82 ? -1.500 7.508 20.264 1.00 85.44 82 THR A CA 1
ATOM 617 C C . THR A 1 82 ? -3.027 7.414 20.137 1.00 85.44 82 THR A C 1
ATOM 619 O O . THR A 1 82 ? -3.600 7.981 19.204 1.00 85.44 82 THR A O 1
ATOM 622 N N . PRO A 1 83 ? -3.722 6.721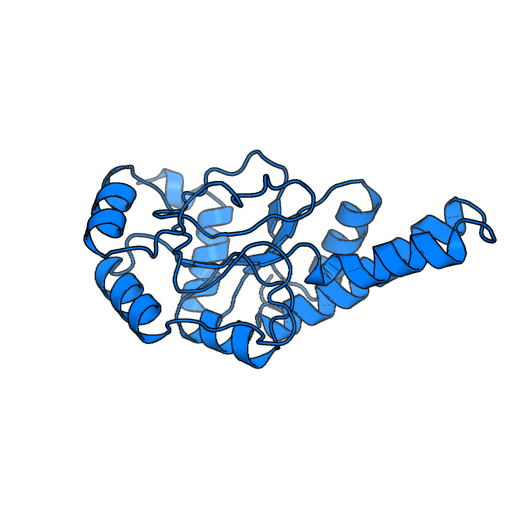 21.060 1.00 85.31 83 PRO A N 1
ATOM 623 C CA . PRO A 1 83 ? -5.187 6.677 21.084 1.00 85.31 83 PRO A CA 1
ATOM 624 C C . PRO A 1 83 ? -5.856 8.058 21.149 1.00 85.31 83 PRO A C 1
ATOM 626 O O . PRO A 1 83 ? -6.897 8.263 20.534 1.00 85.31 83 PRO A O 1
ATOM 629 N N . GLU A 1 84 ? -5.257 9.021 21.849 1.00 84.56 84 GLU A N 1
ATOM 630 C CA . GLU A 1 84 ? -5.785 10.386 21.948 1.00 84.56 84 GLU A CA 1
ATOM 631 C C . GLU A 1 84 ? -5.768 11.080 20.580 1.00 84.56 84 GLU A C 1
ATOM 633 O O . GLU A 1 84 ? -6.779 11.634 20.154 1.00 84.56 84 GLU A O 1
ATOM 638 N N . GLN A 1 85 ? -4.660 10.957 19.838 1.00 82.50 85 GLN A N 1
ATOM 639 C CA . GLN A 1 85 ? -4.566 11.479 18.471 1.00 82.50 85 GLN A CA 1
ATOM 640 C C . GLN A 1 85 ? -5.569 10.800 17.533 1.00 82.50 85 GLN A C 1
ATOM 642 O O . GLN A 1 85 ? -6.107 11.441 16.635 1.00 82.50 85 GLN A O 1
ATOM 647 N N . VAL A 1 86 ? -5.844 9.507 17.729 1.00 87.75 86 VAL A N 1
ATOM 648 C CA . VAL A 1 86 ? -6.870 8.795 16.954 1.00 87.75 86 VAL A CA 1
ATOM 649 C C . VAL A 1 86 ? -8.244 9.440 17.154 1.00 87.75 86 VAL A C 1
ATOM 651 O O . VAL A 1 86 ? -8.932 9.683 16.165 1.00 87.75 86 VAL A O 1
ATOM 654 N N . GLU A 1 87 ? -8.639 9.760 18.389 1.00 88.31 87 GLU A N 1
ATOM 655 C CA . GLU A 1 87 ? -9.920 10.430 18.666 1.00 88.31 87 GLU A CA 1
ATOM 656 C C . GLU A 1 87 ? -9.993 11.829 18.047 1.00 88.31 87 GLU A C 1
ATOM 658 O O . GLU A 1 87 ? -10.991 12.155 17.396 1.00 88.31 87 GLU A O 1
ATOM 663 N N . ASP A 1 88 ? -8.927 12.624 18.181 1.00 81.69 88 ASP A N 1
ATOM 664 C CA . ASP A 1 88 ? -8.851 13.966 17.592 1.00 81.69 88 ASP A CA 1
ATOM 665 C C . ASP A 1 88 ? -9.066 13.910 16.078 1.00 81.69 88 ASP A C 1
ATOM 667 O O . ASP A 1 88 ? -9.854 14.670 15.510 1.00 81.69 88 ASP A O 1
ATOM 671 N N . PHE A 1 89 ? -8.411 12.958 15.415 1.00 80.44 89 PHE A N 1
ATOM 672 C CA . PHE A 1 89 ? -8.539 12.773 13.979 1.00 80.44 89 PHE A CA 1
ATOM 673 C C . PHE A 1 89 ? -9.923 12.249 13.589 1.00 80.44 89 PHE A C 1
ATOM 675 O O . PHE A 1 89 ? -10.510 12.773 12.644 1.00 80.44 89 PHE A O 1
ATOM 682 N N . ILE A 1 90 ? -10.507 11.302 14.330 1.00 83.56 90 ILE A N 1
ATOM 683 C CA . ILE A 1 90 ? -11.894 10.857 14.103 1.00 83.56 90 ILE A CA 1
ATOM 684 C C . ILE A 1 90 ? -12.870 12.039 14.199 1.00 83.56 90 ILE A C 1
ATOM 686 O O . ILE A 1 90 ? -13.783 12.144 13.374 1.00 83.56 90 ILE A O 1
ATOM 690 N N . ALA A 1 91 ? -12.667 12.959 15.148 1.00 82.19 91 ALA A N 1
ATOM 691 C CA . ALA A 1 91 ? -13.511 14.141 15.319 1.00 82.19 91 ALA A CA 1
ATOM 692 C C . ALA A 1 91 ? -13.476 15.094 14.108 1.00 82.19 91 ALA A C 1
ATOM 694 O O . ALA A 1 91 ? -14.449 15.809 13.869 1.00 82.19 91 ALA A O 1
ATOM 695 N N . THR A 1 92 ? -12.411 15.061 13.295 1.00 73.38 92 THR A N 1
ATOM 696 C CA . THR A 1 92 ? -12.339 15.824 12.033 1.00 73.38 92 THR A CA 1
ATOM 697 C C . THR A 1 92 ? -13.236 15.266 10.920 1.00 73.38 92 THR A C 1
ATOM 699 O O . THR A 1 92 ? -13.457 15.939 9.914 1.00 73.38 92 THR A O 1
ATOM 702 N N . GLY A 1 93 ? -13.787 14.059 11.092 1.00 72.81 93 GLY A N 1
ATOM 703 C CA . GLY A 1 93 ? -14.677 13.424 10.121 1.00 72.81 93 GLY A CA 1
ATOM 704 C C . GLY A 1 93 ? -13.964 12.653 9.008 1.00 72.81 93 GLY A C 1
ATOM 705 O O . GLY A 1 93 ? -14.585 12.389 7.979 1.00 72.81 93 GLY A O 1
ATOM 706 N N . ILE A 1 94 ? -12.692 12.287 9.200 1.00 79.25 94 ILE A N 1
ATOM 707 C CA . ILE A 1 94 ? -11.949 11.424 8.268 1.00 79.25 94 ILE A CA 1
ATOM 708 C C . ILE A 1 94 ? -12.618 10.054 8.125 1.00 79.25 94 ILE A C 1
ATOM 710 O O . ILE A 1 94 ? -13.257 9.551 9.048 1.00 79.25 94 ILE A O 1
ATOM 714 N N . ASP A 1 95 ? -12.421 9.412 6.977 1.00 78.38 95 ASP A N 1
ATOM 715 C CA . ASP A 1 95 ? -12.868 8.032 6.742 1.00 78.38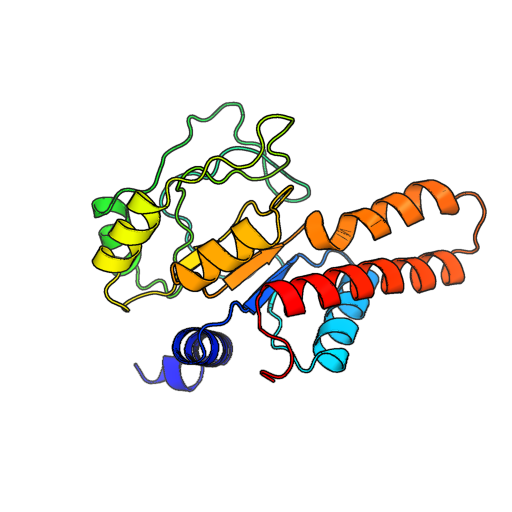 95 ASP A CA 1
ATOM 716 C C . ASP A 1 95 ? -11.756 7.000 6.903 1.00 78.38 95 ASP A C 1
ATOM 718 O O . ASP A 1 95 ? -12.025 5.819 7.143 1.00 78.38 95 ASP A O 1
ATOM 722 N N . PHE A 1 96 ? -10.516 7.454 6.742 1.00 86.62 96 PHE A N 1
ATOM 723 C CA . PHE A 1 96 ? -9.323 6.631 6.652 1.00 86.62 96 PHE A CA 1
ATOM 724 C C . PHE A 1 96 ? -8.267 7.174 7.594 1.00 86.62 96 PHE A C 1
ATOM 726 O O . PHE A 1 96 ? -8.015 8.379 7.605 1.00 86.62 96 PHE A O 1
ATOM 733 N N . LEU A 1 97 ? -7.657 6.270 8.350 1.00 89.94 97 LEU A N 1
ATOM 734 C CA . LEU A 1 97 ? -6.618 6.581 9.313 1.00 89.94 97 LEU A CA 1
ATOM 735 C C . LEU A 1 97 ? -5.389 5.728 9.003 1.00 89.94 97 LEU A C 1
ATOM 737 O O . LEU A 1 97 ? -5.471 4.499 9.035 1.00 89.94 97 LEU A O 1
ATOM 741 N N . ALA A 1 98 ? -4.269 6.385 8.711 1.00 92.62 98 ALA A N 1
ATOM 742 C CA . ALA A 1 98 ? -2.968 5.753 8.520 1.00 92.62 98 ALA A CA 1
ATOM 743 C C . ALA A 1 98 ? -2.114 5.937 9.786 1.00 92.62 98 ALA A C 1
ATOM 745 O O . ALA A 1 98 ? -1.558 7.016 9.980 1.00 92.62 98 ALA A O 1
ATOM 746 N N . PRO A 1 99 ? -2.041 4.952 10.699 1.00 92.00 99 PRO A N 1
ATOM 747 C CA . PRO A 1 99 ? -1.268 5.118 11.917 1.00 92.00 99 PRO A CA 1
ATOM 748 C C . PRO A 1 99 ? 0.228 4.890 11.666 1.00 92.00 99 PRO A C 1
ATOM 750 O O . PRO A 1 99 ? 0.616 4.028 10.878 1.00 92.00 99 PRO A O 1
ATOM 753 N N . ALA A 1 100 ? 1.059 5.598 12.423 1.00 92.12 100 ALA A N 1
ATOM 754 C CA . ALA A 1 100 ? 2.462 5.291 12.641 1.00 92.12 100 ALA A CA 1
ATOM 755 C C . ALA A 1 100 ? 2.588 4.290 13.803 1.00 92.12 100 ALA A C 1
ATOM 757 O O . ALA A 1 100 ? 2.318 4.608 14.966 1.00 92.12 100 ALA A O 1
ATOM 758 N N . PHE A 1 101 ? 3.000 3.061 13.496 1.00 93.94 101 PHE A N 1
ATOM 759 C CA . PHE A 1 101 ? 3.186 1.980 14.474 1.00 93.94 101 PHE A CA 1
ATOM 760 C C . PHE A 1 101 ? 4.524 1.253 14.278 1.00 93.94 101 PHE A C 1
ATOM 762 O O . PHE A 1 101 ? 4.619 0.045 14.468 1.00 93.94 101 PHE A O 1
ATOM 769 N N . GLY A 1 102 ? 5.562 1.991 13.880 1.00 90.19 102 GLY A N 1
ATOM 770 C CA . GLY A 1 102 ? 6.896 1.461 13.562 1.00 90.19 102 GLY A CA 1
ATOM 771 C C . GLY A 1 102 ? 7.139 1.264 12.062 1.00 90.19 102 GLY A C 1
ATOM 772 O O . GLY A 1 102 ? 8.217 0.833 11.657 1.00 90.19 102 GLY A O 1
ATOM 773 N N . ASN A 1 103 ? 6.150 1.582 11.224 1.00 93.19 103 ASN A N 1
ATOM 774 C CA . ASN A 1 103 ? 6.325 1.678 9.782 1.00 93.19 103 ASN A CA 1
ATOM 775 C C . ASN A 1 103 ? 7.027 2.985 9.375 1.00 93.19 103 ASN A C 1
ATOM 777 O O . ASN A 1 103 ? 6.907 3.985 10.080 1.00 93.19 103 ASN A O 1
ATOM 781 N N . VAL A 1 104 ? 7.755 2.954 8.252 1.00 89.62 104 VAL A N 1
ATOM 782 C CA . VAL A 1 104 ? 8.526 4.085 7.699 1.00 89.62 104 VAL A CA 1
ATOM 783 C C . VAL A 1 104 ? 8.321 4.170 6.187 1.00 89.62 104 VAL A C 1
ATOM 785 O O . VAL A 1 104 ? 8.141 3.145 5.533 1.00 89.62 104 VAL A O 1
ATOM 788 N N . HIS A 1 105 ? 8.369 5.369 5.619 1.00 86.38 105 HIS A N 1
ATOM 789 C CA . HIS A 1 105 ? 8.485 5.570 4.180 1.00 86.38 105 HIS A CA 1
ATOM 790 C C . HIS A 1 105 ? 9.924 5.329 3.720 1.00 86.38 105 HIS A C 1
ATOM 792 O O . HIS A 1 105 ? 10.882 5.709 4.390 1.00 86.38 105 HIS A O 1
ATOM 798 N N . GLY A 1 106 ? 10.078 4.726 2.542 1.00 85.81 106 GLY A N 1
ATOM 799 C CA . GLY A 1 106 ? 11.396 4.344 2.039 1.00 85.81 106 GLY A CA 1
ATOM 800 C C . GLY A 1 106 ? 11.884 3.007 2.595 1.00 85.81 106 GLY A C 1
ATOM 801 O O . GLY A 1 106 ? 11.107 2.201 3.099 1.00 85.81 106 GLY A O 1
ATOM 802 N N . ASP A 1 107 ? 13.172 2.738 2.410 1.00 89.19 107 ASP A N 1
ATOM 803 C CA . ASP A 1 107 ? 13.758 1.423 2.674 1.00 89.19 107 ASP A CA 1
ATOM 804 C C . ASP A 1 107 ? 14.043 1.220 4.169 1.00 89.19 107 ASP A C 1
ATOM 806 O O . ASP A 1 107 ? 14.650 2.066 4.828 1.00 89.19 107 ASP A O 1
ATOM 810 N N . TYR A 1 108 ? 13.682 0.051 4.701 1.00 88.44 108 TYR A N 1
ATOM 811 C CA . TYR A 1 108 ? 13.913 -0.297 6.112 1.00 88.44 108 TYR A CA 1
ATOM 812 C C . TYR A 1 108 ? 15.366 -0.710 6.390 1.00 88.44 108 TYR A C 1
ATOM 814 O O . TYR A 1 108 ? 15.800 -0.826 7.545 1.00 88.44 108 TYR A O 1
ATOM 822 N N . GLY A 1 109 ? 16.132 -0.957 5.326 1.00 88.50 109 GLY A N 1
ATOM 823 C CA . GLY A 1 109 ? 17.513 -1.406 5.398 1.00 88.50 109 GLY A CA 1
ATOM 824 C C . GLY A 1 109 ? 17.657 -2.820 5.985 1.00 88.50 109 GLY A C 1
ATOM 825 O O . GLY A 1 109 ? 16.683 -3.560 6.116 1.00 88.50 109 GLY A O 1
ATOM 826 N N . PRO A 1 110 ? 18.880 -3.222 6.383 1.00 88.69 110 PRO A N 1
ATOM 827 C CA . PRO A 1 110 ? 19.184 -4.608 6.761 1.00 88.69 110 PRO A CA 1
ATOM 828 C C . PRO A 1 110 ? 18.391 -5.153 7.954 1.00 88.69 110 PRO A C 1
ATOM 830 O O . PRO A 1 110 ? 18.338 -6.364 8.149 1.00 88.69 110 PRO A O 1
ATOM 833 N N . ARG A 1 111 ? 17.814 -4.271 8.781 1.00 86.19 111 ARG A N 1
ATOM 834 C CA . ARG A 1 111 ? 17.006 -4.667 9.942 1.00 86.19 111 ARG A CA 1
ATOM 835 C C . ARG A 1 111 ? 15.593 -5.108 9.554 1.00 86.19 111 ARG A C 1
ATOM 837 O O . ARG A 1 111 ? 14.984 -5.845 10.322 1.00 86.19 111 ARG A O 1
ATOM 844 N N . GLY A 1 112 ? 15.099 -4.687 8.388 1.00 89.62 112 GLY A N 1
ATOM 845 C CA . GLY A 1 112 ? 13.721 -4.917 7.963 1.00 89.62 112 GLY A CA 1
ATOM 846 C C . GLY A 1 112 ? 12.680 -4.192 8.834 1.00 89.62 112 GLY A C 1
ATOM 847 O O . GLY A 1 112 ? 13.037 -3.450 9.757 1.00 89.62 112 GLY A O 1
ATOM 848 N N . PRO A 1 113 ? 11.382 -4.383 8.543 1.00 92.25 113 PRO A N 1
ATOM 849 C CA . PRO A 1 113 ? 10.302 -3.728 9.272 1.00 92.25 113 PRO A CA 1
ATOM 850 C C . PRO A 1 113 ? 10.152 -4.244 10.705 1.00 92.25 113 PRO A C 1
ATOM 852 O O . PRO A 1 113 ? 9.967 -5.440 10.940 1.00 92.25 113 PRO A O 1
ATOM 855 N N . VAL A 1 114 ? 10.159 -3.318 11.669 1.00 91.00 114 VAL A N 1
ATOM 856 C CA . VAL A 1 114 ? 9.887 -3.582 13.091 1.00 91.00 114 VAL A CA 1
ATOM 857 C C . VAL A 1 114 ? 8.587 -2.881 13.474 1.00 91.00 114 VAL A C 1
ATOM 859 O O . VAL A 1 114 ? 8.578 -1.703 13.815 1.00 91.00 114 VAL A O 1
ATOM 862 N N . LEU A 1 115 ? 7.476 -3.613 13.376 1.00 94.19 115 LEU A N 1
ATOM 863 C CA . LEU A 1 115 ? 6.129 -3.078 13.583 1.00 94.19 115 LEU A CA 1
ATOM 864 C C . LEU A 1 115 ? 5.584 -3.414 14.983 1.00 94.19 115 LEU A C 1
ATOM 866 O O . LEU A 1 115 ? 5.676 -4.553 15.444 1.00 94.19 115 LEU A O 1
ATOM 870 N N . GLU A 1 116 ? 4.947 -2.441 15.633 1.00 94.62 116 GLU A N 1
ATOM 871 C CA . GLU A 1 116 ? 4.273 -2.570 16.929 1.00 94.62 116 GLU A CA 1
ATOM 872 C C . GLU A 1 116 ? 2.819 -3.046 16.752 1.00 94.62 116 GLU A C 1
ATOM 874 O O . GLU A 1 116 ? 1.865 -2.270 16.835 1.00 94.62 116 GLU A O 1
ATOM 879 N N . TYR A 1 117 ? 2.622 -4.347 16.517 1.00 94.94 117 TYR A N 1
ATOM 880 C CA . TYR A 1 117 ? 1.281 -4.917 16.301 1.00 94.94 117 TYR A CA 1
ATOM 881 C C . TYR A 1 117 ? 0.322 -4.720 17.489 1.00 94.94 117 TYR A C 1
ATOM 883 O O . TYR A 1 117 ? -0.873 -4.518 17.277 1.00 94.94 117 TYR A O 1
ATOM 891 N N . ASP A 1 118 ? 0.826 -4.702 18.727 1.00 94.25 118 ASP A N 1
ATOM 892 C CA . ASP A 1 118 ? 0.011 -4.408 19.916 1.00 94.25 118 ASP A CA 1
ATOM 893 C C . ASP A 1 118 ? -0.530 -2.971 19.893 1.00 94.25 118 ASP A C 1
ATOM 895 O O . ASP A 1 118 ? -1.650 -2.711 20.337 1.00 94.25 118 ASP A O 1
ATOM 899 N N . ARG A 1 119 ? 0.245 -2.021 19.349 1.00 93.12 119 ARG A N 1
ATOM 900 C CA . ARG A 1 119 ? -0.224 -0.649 19.134 1.00 93.12 119 ARG A CA 1
ATOM 901 C C . ARG A 1 119 ? -1.297 -0.618 18.059 1.00 93.12 119 ARG A C 1
ATOM 903 O O . ARG A 1 119 ? -2.332 0.003 18.279 1.00 93.12 119 ARG A O 1
ATOM 910 N N . LEU A 1 120 ? -1.081 -1.301 16.934 1.00 94.25 120 LEU A N 1
ATOM 911 C CA . LEU A 1 120 ? -2.080 -1.395 15.867 1.00 94.25 120 LEU A CA 1
ATOM 912 C C . LEU A 1 120 ? -3.409 -1.967 16.391 1.00 94.25 120 LEU A C 1
ATOM 914 O O . LEU A 1 120 ? -4.472 -1.428 16.084 1.00 94.25 120 LEU A O 1
ATOM 918 N N . ALA A 1 121 ? -3.351 -3.001 17.237 1.00 94.06 121 ALA A N 1
ATOM 919 C CA . ALA A 1 121 ? -4.525 -3.582 17.884 1.00 94.06 121 ALA A CA 1
ATOM 920 C C . ALA A 1 121 ? -5.252 -2.569 18.786 1.00 94.06 121 ALA A C 1
ATOM 922 O O . ALA A 1 121 ? -6.458 -2.378 18.634 1.00 94.06 121 ALA A O 1
ATOM 923 N N . LYS A 1 122 ? -4.524 -1.847 19.650 1.00 94.06 122 LYS A N 1
ATOM 924 C CA . LYS A 1 122 ? -5.103 -0.784 20.494 1.00 94.06 122 LYS A CA 1
ATOM 925 C C . LYS A 1 122 ? -5.736 0.334 19.667 1.00 94.06 122 LYS A C 1
ATOM 927 O O . LYS A 1 122 ? -6.838 0.768 19.971 1.00 94.06 122 LYS A O 1
ATOM 932 N N . ILE A 1 123 ? -5.073 0.773 18.596 1.00 93.31 123 ILE A N 1
ATOM 933 C CA . ILE A 1 123 ? -5.612 1.785 17.679 1.00 93.31 123 ILE A CA 1
ATOM 934 C C . ILE A 1 123 ? -6.918 1.289 17.054 1.00 93.31 123 ILE A C 1
ATOM 936 O O . ILE A 1 123 ? -7.893 2.034 17.004 1.00 93.31 123 ILE A O 1
ATOM 940 N N . ARG A 1 124 ? -6.976 0.026 16.615 1.00 93.06 124 ARG A N 1
ATOM 941 C CA . ARG A 1 124 ? -8.203 -0.576 16.078 1.00 93.06 124 ARG A CA 1
ATOM 942 C C . ARG A 1 124 ? -9.335 -0.607 17.105 1.00 93.06 124 ARG A C 1
ATOM 944 O O . ARG A 1 124 ? -10.475 -0.306 16.748 1.00 93.06 124 ARG A O 1
ATOM 951 N N . GLU A 1 125 ? -9.034 -0.952 18.355 1.00 93.94 125 GLU A N 1
ATOM 952 C CA . GLU A 1 125 ? -10.002 -0.906 19.457 1.00 93.94 125 GLU A CA 1
ATOM 953 C C . GLU A 1 125 ? -10.530 0.513 19.670 1.00 93.94 125 GLU A C 1
ATOM 955 O O . GLU A 1 125 ? -11.745 0.704 19.715 1.00 93.94 125 GLU A O 1
ATOM 960 N N . THR A 1 126 ? -9.641 1.513 19.714 1.00 92.56 126 THR A N 1
ATOM 961 C CA . THR A 1 126 ? -10.024 2.926 19.825 1.00 92.56 126 THR A CA 1
ATOM 962 C C . THR A 1 126 ? -10.911 3.336 18.660 1.00 92.56 126 THR A C 1
ATOM 964 O O . THR A 1 126 ? -11.985 3.878 18.875 1.00 92.56 126 THR A O 1
ATOM 967 N N . ILE A 1 127 ? -10.539 3.017 17.420 1.00 92.88 127 ILE A N 1
ATOM 968 C CA . ILE A 1 127 ? -11.329 3.342 16.226 1.00 92.88 127 ILE A CA 1
ATOM 969 C C . ILE A 1 127 ? -12.764 2.807 16.320 1.00 92.88 127 ILE A C 1
ATOM 971 O O . ILE A 1 127 ? 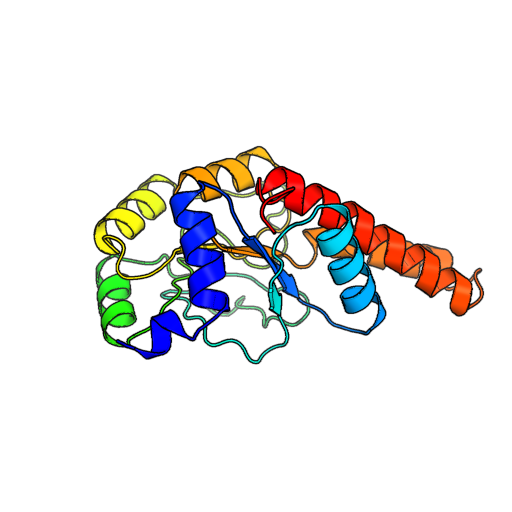-13.695 3.495 15.888 1.00 92.88 127 ILE A O 1
ATOM 975 N N . ALA A 1 128 ? -12.964 1.615 16.891 1.00 91.88 128 ALA A N 1
ATOM 976 C CA . ALA A 1 128 ? -14.279 1.007 17.111 1.00 91.88 128 ALA A CA 1
ATOM 977 C C . ALA A 1 128 ? -15.172 0.989 15.846 1.00 91.88 128 ALA A C 1
ATOM 979 O O . ALA A 1 128 ? -16.379 1.224 15.907 1.00 91.88 128 ALA A O 1
ATOM 980 N N . GLY A 1 129 ? -14.564 0.772 14.672 1.00 89.00 129 GLY A N 1
ATOM 981 C CA . GLY A 1 129 ? -15.239 0.751 13.365 1.00 89.00 129 GLY A CA 1
ATOM 982 C C . GLY A 1 129 ? -15.702 2.115 12.830 1.00 89.00 129 GLY A C 1
ATOM 983 O O . GLY A 1 129 ? -16.395 2.172 11.813 1.00 89.00 129 GLY A O 1
ATOM 984 N N . ARG A 1 130 ? -15.351 3.230 13.487 1.00 88.25 130 ARG A N 1
ATOM 985 C CA . ARG A 1 130 ? -15.741 4.586 13.049 1.00 88.25 130 ARG A CA 1
ATOM 986 C C . ARG A 1 130 ? -14.996 5.038 11.792 1.00 88.25 130 ARG A C 1
ATOM 988 O O . ARG A 1 130 ? -15.574 5.751 10.970 1.00 88.25 130 ARG A O 1
ATOM 995 N N . VAL A 1 131 ? -13.749 4.596 11.647 1.00 88.44 131 VAL A N 1
ATOM 996 C CA . VAL A 1 131 ? -12.844 4.868 10.520 1.00 88.44 131 VAL A CA 1
ATOM 997 C C . VAL A 1 131 ? -12.150 3.577 10.091 1.00 88.44 131 VAL A C 1
ATOM 999 O O . VAL A 1 131 ? -12.167 2.592 10.825 1.00 88.44 131 VAL A O 1
ATOM 1002 N N . ARG A 1 132 ? -11.558 3.555 8.897 1.00 91.50 132 ARG A N 1
ATOM 1003 C CA . ARG A 1 132 ? -10.856 2.378 8.365 1.00 91.50 132 ARG A CA 1
ATOM 1004 C C . ARG A 1 132 ? -9.350 2.555 8.418 1.00 91.50 132 ARG A C 1
ATOM 1006 O O . ARG A 1 132 ? -8.843 3.631 8.108 1.00 91.50 132 ARG A O 1
ATOM 1013 N N . LEU A 1 133 ? -8.646 1.486 8.778 1.00 94.38 133 LEU A N 1
ATOM 1014 C CA . LEU A 1 133 ? -7.192 1.492 8.870 1.00 94.38 133 LEU A CA 1
ATOM 1015 C C . LEU A 1 133 ? -6.538 1.353 7.497 1.00 94.38 133 LEU A C 1
ATOM 1017 O O . LEU A 1 133 ? -6.911 0.495 6.691 1.00 94.38 133 LEU A O 1
ATOM 1021 N N . VAL A 1 134 ? -5.519 2.175 7.276 1.00 94.12 134 VAL A N 1
ATOM 1022 C CA . VAL A 1 134 ? -4.658 2.171 6.093 1.00 94.12 134 VAL A CA 1
ATOM 1023 C C . VAL A 1 134 ? -3.220 1.932 6.532 1.00 94.12 134 VAL A C 1
ATOM 1025 O O . VAL A 1 134 ? -2.838 2.344 7.623 1.00 94.12 134 VAL A O 1
ATOM 1028 N N . VAL A 1 135 ? -2.416 1.271 5.702 1.00 94.56 135 VAL A N 1
ATOM 1029 C CA . VAL A 1 135 ? -0.970 1.141 5.929 1.00 94.56 135 VAL A CA 1
ATOM 1030 C C . VAL A 1 135 ? -0.176 1.803 4.820 1.00 94.56 135 VAL A C 1
ATOM 1032 O O . VAL A 1 135 ? -0.525 1.716 3.644 1.00 94.56 135 VAL A O 1
ATOM 1035 N N . HIS A 1 136 ? 0.906 2.452 5.234 1.00 93.50 136 HIS A N 1
ATOM 1036 C CA . HIS A 1 136 ? 1.911 3.094 4.394 1.00 93.50 136 HIS A CA 1
ATOM 1037 C C . HIS A 1 136 ? 3.283 2.527 4.712 1.00 93.50 136 HIS A C 1
ATOM 1039 O O . HIS A 1 136 ? 3.452 1.843 5.726 1.00 93.50 136 HIS A O 1
ATOM 1045 N N . GLY A 1 137 ? 4.262 2.872 3.878 1.00 92.06 137 GLY A N 1
ATOM 1046 C CA . GLY A 1 137 ? 5.640 2.492 4.130 1.00 92.06 137 GLY A CA 1
ATOM 1047 C C . GLY A 1 137 ? 5.845 0.995 3.968 1.00 92.06 137 GLY A C 1
ATOM 1048 O O . GLY A 1 137 ? 6.348 0.333 4.862 1.00 92.06 137 GLY A O 1
ATOM 1049 N N . THR A 1 138 ? 5.373 0.424 2.860 1.00 94.12 138 THR A N 1
ATOM 1050 C CA . THR A 1 138 ? 5.382 -1.034 2.654 1.00 94.12 138 THR A CA 1
ATOM 1051 C C . THR A 1 138 ? 6.620 -1.531 1.913 1.00 94.12 138 THR A C 1
ATOM 1053 O O . THR A 1 138 ? 6.644 -2.671 1.445 1.00 94.12 138 THR A O 1
ATOM 1056 N N . ASN A 1 139 ? 7.629 -0.681 1.725 1.00 89.75 139 ASN A N 1
ATOM 1057 C CA . ASN A 1 139 ? 8.870 -1.095 1.079 1.00 89.75 139 ASN A CA 1
ATOM 1058 C C . ASN A 1 139 ? 9.555 -2.158 1.949 1.00 89.75 139 ASN A C 1
ATOM 1060 O O . ASN A 1 139 ? 9.440 -2.142 3.170 1.00 89.75 139 ASN A O 1
ATOM 1064 N N . ASP A 1 140 ? 10.220 -3.125 1.319 1.00 89.00 140 ASP A N 1
ATOM 1065 C CA . ASP A 1 140 ? 10.891 -4.253 1.985 1.00 89.00 140 ASP A CA 1
ATOM 1066 C C . ASP A 1 140 ? 9.987 -5.156 2.859 1.00 89.00 140 ASP A C 1
ATOM 1068 O O . ASP A 1 140 ? 10.485 -6.027 3.578 1.00 89.00 140 ASP A O 1
ATOM 1072 N N . TRP A 1 141 ? 8.657 -4.998 2.816 1.00 92.69 141 TRP A N 1
ATOM 1073 C CA . TRP A 1 141 ? 7.742 -5.883 3.539 1.00 92.69 141 TRP A CA 1
ATOM 1074 C C . TRP A 1 141 ? 7.697 -7.271 2.897 1.00 92.69 141 TRP A C 1
ATOM 1076 O O . TRP A 1 141 ? 7.564 -7.409 1.681 1.00 92.69 141 TRP A O 1
ATOM 1086 N N . SER A 1 142 ? 7.725 -8.316 3.731 1.00 93.88 142 SER A N 1
ATOM 1087 C CA . SER A 1 142 ? 7.408 -9.671 3.276 1.00 93.88 142 SER A CA 1
ATOM 1088 C C . SER A 1 142 ? 5.899 -9.850 3.073 1.00 93.88 142 SER A C 1
ATOM 1090 O O . SER A 1 142 ? 5.073 -9.069 3.569 1.00 93.88 142 SER A O 1
ATOM 1092 N N . GLU A 1 143 ? 5.516 -10.936 2.397 1.00 95.81 143 GLU A N 1
ATOM 1093 C CA . GLU A 1 143 ? 4.107 -11.316 2.294 1.00 95.81 143 GLU A CA 1
ATOM 1094 C C . GLU A 1 143 ? 3.462 -11.510 3.670 1.00 95.81 143 GLU A C 1
ATOM 1096 O O . GLU A 1 143 ? 2.309 -11.126 3.866 1.00 95.81 143 GLU A O 1
ATOM 1101 N N . GLU A 1 144 ? 4.183 -12.095 4.637 1.00 95.69 144 GLU A N 1
ATOM 1102 C CA . GLU A 1 144 ? 3.633 -12.309 5.977 1.00 95.69 144 GLU A CA 1
ATOM 1103 C C . GLU A 1 144 ? 3.377 -10.997 6.710 1.00 95.69 144 GLU A C 1
ATOM 1105 O O . GLU A 1 144 ? 2.379 -10.904 7.421 1.00 95.69 144 GLU A O 1
ATOM 1110 N N . VAL A 1 145 ? 4.241 -9.988 6.547 1.00 96.12 145 VAL A N 1
ATOM 1111 C CA . VAL A 1 145 ? 4.029 -8.664 7.154 1.00 96.12 145 VAL A CA 1
ATOM 1112 C C . VAL A 1 145 ? 2.747 -8.043 6.603 1.00 96.12 145 VAL A C 1
ATOM 1114 O O . VAL A 1 145 ? 1.869 -7.657 7.376 1.00 96.12 145 VAL A O 1
ATOM 1117 N N . THR A 1 146 ? 2.580 -8.048 5.279 1.00 96.50 146 THR A N 1
ATOM 1118 C CA . THR A 1 146 ? 1.371 -7.520 4.629 1.00 96.50 146 THR A CA 1
ATOM 1119 C C . THR A 1 146 ? 0.115 -8.261 5.095 1.00 96.50 146 THR A C 1
ATOM 1121 O O . THR A 1 146 ? -0.844 -7.635 5.550 1.00 96.50 146 THR A O 1
ATOM 1124 N N . LYS A 1 147 ? 0.133 -9.601 5.075 1.00 96.44 147 LYS A N 1
ATOM 1125 C CA . LYS A 1 147 ? -0.993 -10.438 5.525 1.00 96.44 147 LYS A CA 1
ATOM 1126 C C . LYS A 1 147 ? -1.331 -10.200 7.000 1.00 96.44 147 LYS A C 1
ATOM 1128 O O . LYS A 1 147 ? -2.508 -10.126 7.348 1.00 96.44 147 LYS A O 1
ATOM 1133 N N . LYS A 1 148 ? -0.328 -10.031 7.872 1.00 96.19 148 LYS A N 1
ATOM 1134 C CA . LYS A 1 148 ? -0.536 -9.702 9.294 1.00 96.19 148 LYS A CA 1
ATOM 1135 C C . LYS A 1 148 ? -1.224 -8.354 9.477 1.00 96.19 148 LYS A C 1
ATOM 1137 O O . LYS A 1 148 ? -2.133 -8.268 10.295 1.00 96.19 148 LYS A O 1
ATOM 1142 N N . CYS A 1 149 ? -0.842 -7.331 8.715 1.00 96.50 149 CYS A N 1
ATOM 1143 C CA . CYS A 1 149 ? -1.505 -6.026 8.758 1.00 96.50 149 CYS A CA 1
ATOM 1144 C C . CYS A 1 149 ? -2.968 -6.114 8.288 1.00 96.50 149 CYS A C 1
ATOM 1146 O O . CYS A 1 149 ? -3.852 -5.560 8.941 1.00 96.50 149 CYS A O 1
ATOM 1148 N N . VAL A 1 150 ? -3.250 -6.876 7.223 1.00 96.88 150 VAL A N 1
ATOM 1149 C CA . VAL A 1 150 ? -4.629 -7.115 6.753 1.00 96.88 150 VAL A CA 1
ATOM 1150 C C . VAL A 1 150 ? -5.470 -7.819 7.824 1.00 96.88 150 VAL A C 1
ATOM 1152 O O . VAL A 1 150 ? -6.547 -7.339 8.173 1.00 96.88 150 VAL A O 1
ATOM 1155 N N . VAL A 1 151 ? -4.955 -8.889 8.441 1.00 94.12 151 VAL A N 1
ATOM 1156 C CA . VAL A 1 151 ? -5.602 -9.555 9.595 1.00 94.12 151 VAL A CA 1
ATOM 1157 C C . VAL A 1 151 ? -5.785 -8.586 10.773 1.00 94.12 151 VAL A C 1
ATOM 1159 O O . VAL A 1 151 ? -6.815 -8.595 11.457 1.00 94.12 151 VAL A O 1
ATOM 1162 N N . GLY A 1 152 ? -4.809 -7.699 10.971 1.00 92.50 152 GLY A N 1
ATOM 1163 C CA . GLY A 1 152 ? -4.828 -6.606 11.938 1.00 92.50 152 GLY A CA 1
ATOM 1164 C C . GLY A 1 152 ? -5.937 -5.579 11.705 1.00 92.50 152 GLY A C 1
ATOM 1165 O O . GLY A 1 152 ? -6.255 -4.841 12.632 1.00 92.50 152 GLY A O 1
ATOM 1166 N N . GLY A 1 153 ? -6.615 -5.596 10.553 1.00 93.38 153 GLY A N 1
ATOM 1167 C CA . GLY A 1 153 ? -7.752 -4.732 10.224 1.00 93.38 153 GLY A CA 1
ATOM 1168 C C . GLY A 1 153 ? -7.418 -3.621 9.230 1.00 93.38 153 GLY A C 1
ATOM 1169 O O . GLY A 1 153 ? -8.261 -2.761 8.984 1.00 93.38 153 GLY A O 1
ATOM 1170 N N . CYS A 1 154 ? -6.210 -3.619 8.665 1.00 96.25 154 CYS A N 1
ATOM 1171 C CA . CYS A 1 154 ? -5.829 -2.690 7.610 1.00 96.25 154 CYS A CA 1
ATOM 1172 C C . CYS A 1 154 ? -6.478 -3.110 6.289 1.00 96.25 154 CYS A C 1
ATOM 1174 O O . CYS A 1 154 ? -6.257 -4.213 5.797 1.00 96.25 154 CYS A O 1
ATOM 1176 N N . VAL A 1 155 ? -7.268 -2.218 5.700 1.00 94.81 155 VAL A N 1
ATOM 1177 C CA . VAL A 1 155 ? -8.088 -2.519 4.511 1.00 94.81 155 VAL A CA 1
ATOM 1178 C C . VAL A 1 155 ? -7.612 -1.800 3.256 1.00 94.81 155 VAL A C 1
ATOM 1180 O O . VAL A 1 155 ? -8.097 -2.083 2.165 1.00 94.81 155 VAL A O 1
ATOM 1183 N N . LYS A 1 156 ? -6.655 -0.881 3.389 1.00 95.44 156 LYS A N 1
ATOM 1184 C CA . LYS A 1 156 ? -5.972 -0.214 2.279 1.00 95.44 156 LYS A CA 1
ATOM 1185 C C . LYS A 1 156 ? -4.466 -0.343 2.484 1.00 95.44 156 LYS A C 1
ATOM 1187 O O . LYS A 1 156 ? -3.973 -0.040 3.571 1.00 95.44 156 LYS A O 1
ATOM 1192 N N . VAL A 1 157 ? -3.762 -0.816 1.460 1.00 96.00 157 VAL A N 1
ATOM 1193 C CA . VAL A 1 157 ? -2.313 -1.056 1.490 1.00 96.00 157 VAL A CA 1
ATOM 1194 C C . VAL A 1 157 ? -1.656 -0.171 0.442 1.00 96.00 157 VAL A C 1
ATOM 1196 O O . VAL A 1 157 ? -1.854 -0.391 -0.755 1.00 96.00 157 VAL A O 1
ATOM 1199 N N . ASN A 1 158 ? -0.917 0.846 0.886 1.00 93.50 158 ASN A N 1
ATOM 1200 C CA . ASN A 1 158 ? -0.259 1.788 -0.015 1.00 93.50 158 ASN A CA 1
ATOM 1201 C C . ASN A 1 158 ? 1.058 1.205 -0.499 1.00 93.50 158 ASN A C 1
ATOM 1203 O O . ASN A 1 158 ? 1.898 0.851 0.319 1.00 93.50 158 ASN A O 1
ATOM 1207 N N . VAL A 1 159 ? 1.249 1.158 -1.814 1.00 92.12 159 VAL A N 1
ATOM 1208 C CA . VAL A 1 159 ? 2.467 0.644 -2.440 1.00 92.12 159 VAL A CA 1
ATOM 1209 C C . VAL A 1 159 ? 3.077 1.673 -3.382 1.00 92.12 159 VAL A C 1
ATOM 1211 O O . VAL A 1 159 ? 2.376 2.415 -4.075 1.00 92.12 159 VAL A O 1
ATOM 1214 N N . ASN A 1 160 ? 4.407 1.679 -3.419 1.00 89.06 160 ASN A N 1
ATOM 1215 C CA . ASN A 1 160 ? 5.197 2.491 -4.333 1.00 89.06 160 ASN A CA 1
ATOM 1216 C C . ASN A 1 160 ? 6.301 1.636 -4.972 1.00 89.06 160 ASN A C 1
ATOM 1218 O O . ASN A 1 160 ? 6.030 0.870 -5.901 1.00 89.06 160 ASN A O 1
ATOM 1222 N N . LYS A 1 161 ? 7.519 1.664 -4.411 1.00 90.62 161 LYS A N 1
ATOM 1223 C CA . LYS A 1 161 ? 8.671 0.889 -4.898 1.00 90.62 161 LYS A CA 1
ATOM 1224 C C . LYS A 1 161 ? 8.340 -0.595 -5.065 1.00 90.62 161 LYS A C 1
ATOM 1226 O O . LYS A 1 161 ? 8.771 -1.191 -6.045 1.00 90.62 161 LYS A O 1
ATOM 1231 N N . LEU A 1 162 ? 7.525 -1.164 -4.172 1.00 91.38 162 LEU A N 1
ATOM 1232 C CA . LEU A 1 162 ? 7.125 -2.576 -4.194 1.00 91.38 162 LEU A CA 1
ATOM 1233 C C . LEU A 1 162 ? 6.567 -3.055 -5.549 1.00 91.38 162 LEU A C 1
ATOM 1235 O O . LEU A 1 162 ? 6.811 -4.196 -5.920 1.00 91.38 162 LEU A O 1
ATOM 1239 N N . VAL A 1 163 ? 5.852 -2.201 -6.291 1.00 93.81 163 VAL A N 1
ATOM 1240 C CA . VAL A 1 163 ? 5.273 -2.553 -7.606 1.00 93.81 163 VAL A CA 1
ATOM 1241 C C . VAL A 1 163 ? 5.985 -1.889 -8.787 1.00 93.81 163 VAL A C 1
ATOM 1243 O O . VAL A 1 163 ? 5.646 -2.143 -9.939 1.00 93.81 163 VAL A O 1
ATOM 1246 N N . LEU A 1 164 ? 6.978 -1.038 -8.514 1.00 92.69 164 LEU A N 1
ATOM 1247 C CA . LEU A 1 164 ? 7.714 -0.277 -9.527 1.00 92.69 164 LEU A CA 1
ATOM 1248 C C . LEU A 1 164 ? 9.180 -0.696 -9.655 1.00 92.69 164 LEU A C 1
ATOM 1250 O O . LEU A 1 164 ? 9.830 -0.309 -10.623 1.00 92.69 164 LEU A O 1
ATOM 1254 N N . LEU A 1 165 ? 9.721 -1.472 -8.714 1.00 92.88 165 LEU A N 1
ATOM 1255 C CA . LEU A 1 165 ? 11.147 -1.796 -8.670 1.00 92.88 165 LEU A CA 1
ATOM 1256 C C . LEU A 1 165 ? 11.639 -2.455 -9.965 1.00 92.88 165 LEU A C 1
ATOM 1258 O O . LEU A 1 165 ? 12.634 -2.007 -10.538 1.00 92.88 165 LEU A O 1
ATOM 1262 N N . ASP A 1 166 ? 10.923 -3.465 -10.456 1.00 95.88 166 ASP A N 1
ATOM 1263 C CA . ASP A 1 166 ? 11.329 -4.194 -11.662 1.00 95.88 166 ASP A CA 1
ATOM 1264 C C . ASP A 1 166 ? 11.186 -3.337 -12.919 1.00 95.88 166 ASP A C 1
ATOM 1266 O O . ASP A 1 166 ? 12.057 -3.364 -13.786 1.00 95.88 166 ASP A O 1
ATOM 1270 N N . TYR A 1 167 ? 10.179 -2.461 -12.966 1.00 95.75 167 TYR A N 1
ATOM 1271 C CA . TYR A 1 167 ? 10.059 -1.445 -14.009 1.00 95.75 167 TYR A CA 1
ATOM 1272 C C . TYR A 1 167 ? 11.257 -0.490 -14.024 1.00 95.75 167 TYR A C 1
ATOM 1274 O O . TYR A 1 167 ? 11.861 -0.265 -15.074 1.00 95.75 167 TYR A O 1
ATOM 1282 N N . LEU A 1 168 ? 11.641 0.048 -12.864 1.00 94.19 168 LEU A N 1
ATOM 1283 C CA . LEU A 1 168 ? 12.772 0.969 -12.745 1.00 94.19 168 LEU A CA 1
ATOM 1284 C C . LEU A 1 168 ? 14.093 0.291 -13.135 1.00 94.19 168 LEU A C 1
ATOM 1286 O O . LEU A 1 168 ? 14.906 0.876 -13.857 1.00 94.19 168 LEU A O 1
ATOM 1290 N N . ASN A 1 169 ? 14.293 -0.959 -12.711 1.00 97.00 169 ASN A N 1
ATOM 1291 C CA . ASN A 1 169 ? 15.452 -1.760 -13.099 1.00 97.00 169 ASN A CA 1
ATOM 1292 C C . ASN A 1 169 ? 15.468 -2.035 -14.606 1.00 97.00 169 ASN A C 1
ATOM 1294 O O . ASN A 1 169 ? 16.504 -1.859 -15.254 1.00 97.00 169 ASN A O 1
ATOM 1298 N N . HIS A 1 170 ? 14.321 -2.399 -15.180 1.00 97.06 170 HIS A N 1
ATOM 1299 C CA . HIS A 1 170 ? 14.164 -2.619 -16.614 1.00 97.06 170 HIS A CA 1
ATOM 1300 C C . HIS A 1 170 ? 14.520 -1.369 -17.419 1.00 97.06 170 HIS A C 1
ATOM 1302 O O . HIS A 1 170 ? 15.316 -1.465 -18.356 1.00 97.06 170 HIS A O 1
ATOM 1308 N N . LEU A 1 171 ? 14.015 -0.194 -17.029 1.00 96.19 171 LEU A N 1
ATOM 1309 C CA . LEU A 1 171 ? 14.375 1.071 -17.673 1.00 96.19 171 LEU A CA 1
ATOM 1310 C C . LEU A 1 171 ? 15.880 1.330 -17.600 1.00 96.19 171 LEU A C 1
ATOM 1312 O O . LEU A 1 171 ? 16.509 1.615 -18.618 1.00 96.19 171 LEU A O 1
ATOM 1316 N N . LYS A 1 172 ? 16.470 1.197 -16.409 1.00 96.81 172 LYS A N 1
ATOM 1317 C CA . LYS A 1 172 ? 17.893 1.472 -16.177 1.00 96.81 172 LYS A CA 1
ATOM 1318 C C . LYS A 1 172 ? 18.807 0.599 -17.040 1.00 96.81 172 LYS A C 1
ATOM 1320 O O . LYS A 1 172 ? 19.814 1.087 -17.546 1.00 96.81 172 LYS A O 1
ATOM 1325 N N . VAL A 1 173 ? 18.471 -0.680 -17.191 1.00 97.75 173 VAL A N 1
ATOM 1326 C CA . VAL A 1 173 ? 19.287 -1.654 -17.931 1.00 97.75 173 VAL A CA 1
ATOM 1327 C C . VAL A 1 173 ? 19.059 -1.558 -19.440 1.00 97.75 173 VAL A C 1
ATOM 1329 O O . VAL A 1 173 ? 20.013 -1.659 -20.210 1.00 97.75 173 VAL A O 1
ATOM 1332 N N . ASN A 1 174 ? 17.812 -1.365 -19.875 1.00 97.75 174 ASN A N 1
ATOM 1333 C CA . ASN A 1 174 ? 17.431 -1.567 -21.273 1.00 97.75 174 ASN A CA 1
ATOM 1334 C C . ASN A 1 174 ? 17.229 -0.277 -22.078 1.00 97.75 174 ASN A C 1
ATOM 1336 O O . ASN A 1 174 ? 17.180 -0.342 -23.307 1.00 97.75 174 ASN A O 1
ATOM 1340 N N . ALA A 1 175 ? 17.143 0.895 -21.436 1.00 96.94 175 ALA A N 1
ATOM 1341 C CA . ALA A 1 175 ? 16.987 2.165 -22.150 1.00 96.94 175 ALA A CA 1
ATOM 1342 C C . ALA A 1 175 ? 18.063 2.435 -23.223 1.00 96.94 175 ALA A C 1
ATOM 1344 O O . ALA A 1 175 ? 17.705 2.968 -24.273 1.00 96.94 175 ALA A O 1
ATOM 1345 N N . PRO A 1 176 ? 19.347 2.055 -23.044 1.00 97.38 176 PRO A N 1
ATOM 1346 C CA . PRO A 1 176 ? 20.364 2.286 -24.072 1.00 97.38 176 PRO A CA 1
ATOM 1347 C C . PRO A 1 176 ? 20.233 1.397 -25.318 1.00 97.38 176 PRO A C 1
ATOM 1349 O O . PRO A 1 176 ? 20.849 1.699 -26.338 1.00 97.38 176 PRO A O 1
ATOM 1352 N N . SER A 1 177 ? 19.506 0.277 -25.235 1.00 96.31 177 SER A N 1
ATOM 1353 C CA . SER A 1 177 ? 19.538 -0.791 -26.247 1.00 96.31 177 SER A CA 1
ATOM 1354 C C . SER A 1 177 ? 18.188 -1.101 -26.893 1.00 96.31 177 SER A C 1
ATOM 1356 O O . SER A 1 177 ? 18.159 -1.766 -27.929 1.00 96.31 177 SER A O 1
ATOM 1358 N N . LYS A 1 178 ? 17.073 -0.627 -26.325 1.00 96.75 178 LYS A N 1
ATOM 1359 C CA . LYS A 1 178 ? 15.723 -0.876 -26.847 1.00 96.75 178 LYS A CA 1
ATOM 1360 C C . LYS A 1 178 ? 15.112 0.382 -27.453 1.00 96.75 178 LYS A C 1
ATOM 1362 O O . LYS A 1 178 ? 15.295 1.491 -26.958 1.00 96.75 178 LYS A O 1
ATOM 1367 N N . SER A 1 179 ? 14.329 0.204 -28.516 1.00 97.25 179 SER A N 1
ATOM 1368 C CA . SER A 1 179 ? 13.450 1.267 -29.009 1.00 97.25 179 SER A CA 1
ATOM 1369 C C . SER A 1 179 ? 12.455 1.669 -27.922 1.00 97.25 179 SER A C 1
ATOM 1371 O O . SER A 1 179 ? 11.977 0.802 -27.188 1.00 97.25 179 SER A O 1
ATOM 1373 N N . ILE A 1 180 ? 12.072 2.946 -27.889 1.00 95.06 180 ILE A N 1
ATOM 1374 C CA . ILE A 1 180 ? 11.167 3.489 -26.869 1.00 95.06 180 ILE A CA 1
ATOM 1375 C C . ILE A 1 180 ? 9.862 2.689 -26.719 1.00 95.06 180 ILE A C 1
ATOM 1377 O O . ILE A 1 180 ? 9.433 2.438 -25.600 1.00 95.06 180 ILE A O 1
ATOM 1381 N N . THR A 1 181 ? 9.266 2.221 -27.819 1.00 94.62 181 THR A N 1
ATOM 1382 C CA . THR A 1 181 ? 8.012 1.450 -27.797 1.00 94.62 181 THR A CA 1
ATOM 1383 C C . THR A 1 181 ? 8.168 0.124 -27.056 1.00 94.62 181 THR A C 1
ATOM 1385 O O . THR A 1 181 ? 7.453 -0.126 -26.093 1.00 94.62 181 THR A O 1
ATOM 1388 N N . VAL A 1 182 ? 9.158 -0.685 -27.444 1.00 96.75 182 VAL A N 1
ATOM 1389 C CA . VAL A 1 182 ? 9.478 -1.964 -26.785 1.00 96.75 182 VAL A CA 1
ATOM 1390 C C . VAL A 1 182 ? 9.839 -1.752 -25.313 1.00 96.75 182 VAL A C 1
ATOM 1392 O O . VAL A 1 182 ? 9.358 -2.484 -24.452 1.00 96.75 182 VAL A O 1
ATOM 1395 N N . LEU A 1 183 ? 10.637 -0.720 -25.011 1.00 96.38 183 LEU A N 1
ATOM 1396 C CA . LEU A 1 183 ? 11.042 -0.396 -23.644 1.00 96.38 183 LEU A CA 1
ATOM 1397 C C . LEU A 1 183 ? 9.827 -0.139 -22.740 1.00 96.38 183 LEU A C 1
ATOM 1399 O O . LEU A 1 183 ? 9.761 -0.699 -21.646 1.00 96.38 183 LEU A O 1
ATOM 1403 N N . MET A 1 184 ? 8.868 0.674 -23.197 1.00 95.62 184 MET A N 1
ATOM 1404 C CA . MET A 1 184 ? 7.656 0.988 -22.431 1.00 95.62 184 MET A CA 1
ATOM 1405 C C . MET A 1 184 ? 6.703 -0.210 -22.335 1.00 95.62 184 MET A C 1
ATOM 1407 O O . MET A 1 184 ? 6.133 -0.455 -21.271 1.00 95.62 184 MET A O 1
ATOM 1411 N N . GLU A 1 185 ? 6.540 -0.984 -23.413 1.00 94.50 185 GLU A N 1
ATOM 1412 C CA . GLU A 1 185 ? 5.670 -2.168 -23.424 1.00 94.50 185 GLU A CA 1
ATOM 1413 C C . GLU A 1 185 ? 6.132 -3.237 -22.434 1.00 94.50 185 GLU A C 1
ATOM 1415 O O . GLU A 1 185 ? 5.324 -3.757 -21.665 1.00 94.50 185 GLU A O 1
ATOM 1420 N N . GLU A 1 186 ? 7.422 -3.566 -22.440 1.00 97.44 186 GLU A N 1
ATOM 1421 C CA . GLU A 1 186 ? 8.001 -4.517 -21.492 1.00 97.44 186 GLU A CA 1
ATOM 1422 C C . GLU A 1 186 ? 7.968 -3.962 -20.071 1.00 97.44 186 GLU A C 1
ATOM 1424 O O . GLU A 1 186 ? 7.534 -4.661 -19.163 1.00 97.44 186 GLU A O 1
ATOM 1429 N N . GLY A 1 187 ? 8.301 -2.682 -19.883 1.00 96.56 187 GLY A N 1
ATOM 1430 C CA . GLY A 1 187 ? 8.231 -2.051 -18.569 1.00 96.56 187 GLY A CA 1
ATOM 1431 C C . GLY A 1 187 ? 6.823 -2.099 -17.965 1.00 96.56 187 GLY A C 1
ATOM 1432 O O . GLY A 1 187 ? 6.659 -2.403 -16.787 1.00 96.56 187 GLY A O 1
ATOM 1433 N N . THR A 1 188 ? 5.790 -1.886 -18.780 1.00 95.81 188 THR A N 1
ATOM 1434 C CA . THR A 1 188 ? 4.393 -2.011 -18.339 1.00 95.81 188 THR A CA 1
ATOM 1435 C C . THR A 1 188 ? 4.079 -3.426 -17.831 1.00 95.81 188 THR A C 1
ATOM 1437 O O . THR A 1 188 ? 3.305 -3.574 -16.885 1.00 95.81 188 THR A O 1
ATOM 1440 N N . LYS A 1 189 ? 4.680 -4.470 -18.424 1.00 96.94 189 LYS A N 1
ATOM 1441 C CA . LYS A 1 189 ? 4.504 -5.863 -17.973 1.00 96.94 189 LYS A CA 1
ATOM 1442 C C . LYS A 1 189 ? 5.170 -6.119 -16.623 1.00 96.94 189 LYS A C 1
ATOM 1444 O O . LYS A 1 189 ? 4.606 -6.865 -15.826 1.00 96.94 189 LYS A O 1
ATOM 1449 N N . GLU A 1 190 ? 6.311 -5.488 -16.350 1.00 97.81 190 GLU A N 1
ATOM 1450 C CA . GLU A 1 190 ? 6.966 -5.578 -15.037 1.00 97.81 190 GLU A CA 1
ATOM 1451 C C . GLU A 1 190 ? 6.059 -5.003 -13.937 1.00 97.81 190 GLU A C 1
ATOM 1453 O O . GLU A 1 190 ? 5.801 -5.664 -12.930 1.00 97.81 190 GLU A O 1
ATOM 1458 N N . ILE A 1 191 ? 5.469 -3.820 -14.175 1.00 96.38 191 ILE A N 1
ATOM 1459 C CA . ILE A 1 191 ? 4.505 -3.204 -13.241 1.00 96.38 191 ILE A CA 1
ATOM 1460 C C . ILE A 1 191 ? 3.298 -4.119 -13.039 1.00 96.38 191 ILE A C 1
ATOM 1462 O O . ILE A 1 191 ? 2.887 -4.367 -11.905 1.00 96.38 191 ILE A O 1
ATOM 1466 N N . GLN A 1 192 ? 2.729 -4.632 -14.135 1.00 97.50 192 GLN A N 1
ATOM 1467 C CA . GLN A 1 192 ? 1.576 -5.527 -14.076 1.00 97.50 192 GLN A CA 1
ATOM 1468 C C . GLN A 1 192 ? 1.881 -6.759 -13.215 1.00 97.50 192 GLN A C 1
ATOM 1470 O O . GLN A 1 192 ? 1.109 -7.071 -12.315 1.00 97.50 192 GLN A O 1
ATOM 1475 N N . THR A 1 193 ? 3.019 -7.417 -13.444 1.00 97.75 193 THR 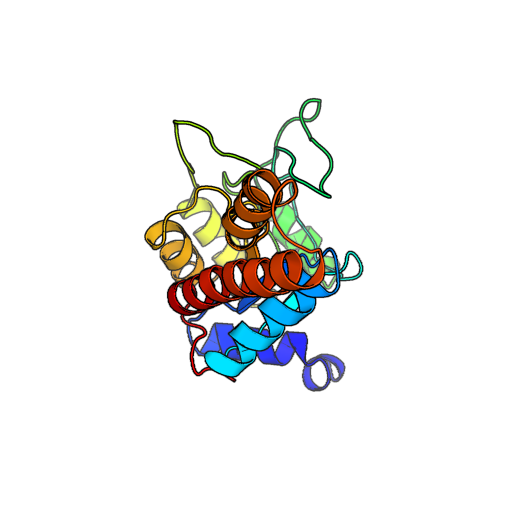A N 1
ATOM 1476 C CA . THR A 1 193 ? 3.405 -8.655 -12.749 1.00 97.75 193 THR A CA 1
ATOM 1477 C C . THR A 1 193 ? 3.523 -8.451 -11.239 1.00 97.75 193 THR A C 1
ATOM 1479 O O . THR A 1 193 ? 2.923 -9.201 -10.466 1.00 97.75 193 THR A O 1
ATOM 1482 N N . LEU A 1 194 ? 4.233 -7.407 -10.799 1.00 96.25 194 LEU A N 1
ATOM 1483 C CA . LEU A 1 194 ? 4.365 -7.119 -9.367 1.00 96.25 194 LEU A CA 1
ATOM 1484 C C . LEU A 1 194 ? 3.038 -6.677 -8.739 1.00 96.25 194 LEU A C 1
ATOM 1486 O O . LEU A 1 194 ? 2.747 -7.018 -7.594 1.00 96.25 194 LEU A O 1
ATOM 1490 N N . THR A 1 195 ? 2.203 -5.955 -9.487 1.00 97.44 195 THR A N 1
ATOM 1491 C CA . THR A 1 195 ? 0.878 -5.531 -9.010 1.00 97.44 195 THR A CA 1
ATOM 1492 C C . THR A 1 195 ? -0.057 -6.726 -8.829 1.00 97.44 195 THR A C 1
ATOM 1494 O O . THR A 1 195 ? -0.755 -6.819 -7.821 1.00 97.44 195 THR A O 1
ATOM 1497 N N . GLU A 1 196 ? -0.049 -7.665 -9.775 1.00 98.06 196 GLU A N 1
ATOM 1498 C CA . GLU A 1 196 ? -0.800 -8.917 -9.699 1.00 98.06 196 GLU A CA 1
ATOM 1499 C C . GLU A 1 196 ? -0.396 -9.755 -8.480 1.00 98.06 196 GLU A C 1
ATOM 1501 O O . GLU A 1 196 ? -1.267 -10.254 -7.764 1.00 98.06 196 GLU A O 1
ATOM 1506 N N . TRP A 1 197 ? 0.908 -9.866 -8.213 1.00 97.56 197 TRP A N 1
ATOM 1507 C CA . TRP A 1 197 ? 1.418 -10.501 -6.997 1.00 97.56 197 TRP A CA 1
ATOM 1508 C C . TRP A 1 197 ? 0.941 -9.768 -5.734 1.00 97.56 197 TRP A C 1
ATOM 1510 O O . TRP A 1 197 ? 0.416 -10.399 -4.818 1.00 97.56 197 TRP A O 1
ATOM 1520 N N . ALA A 1 198 ? 1.033 -8.436 -5.694 1.00 96.75 198 ALA A N 1
ATOM 1521 C CA . ALA A 1 198 ? 0.603 -7.653 -4.535 1.00 96.75 198 ALA A CA 1
ATOM 1522 C C . ALA A 1 198 ? -0.903 -7.813 -4.237 1.00 96.75 198 ALA A C 1
ATOM 1524 O O . ALA A 1 198 ? -1.296 -7.870 -3.069 1.00 96.75 198 ALA A O 1
ATOM 1525 N N . MET A 1 199 ? -1.749 -7.942 -5.268 1.00 97.75 199 MET A N 1
ATOM 1526 C CA . MET A 1 199 ? -3.184 -8.236 -5.119 1.00 97.75 199 MET A CA 1
ATOM 1527 C C . MET A 1 199 ? -3.437 -9.616 -4.500 1.00 97.75 199 MET A C 1
ATOM 1529 O O . MET A 1 199 ? -4.292 -9.750 -3.619 1.00 97.75 199 MET A O 1
ATOM 1533 N N . ASP A 1 200 ? -2.669 -10.631 -4.904 1.00 98.06 200 ASP A N 1
ATOM 1534 C CA . ASP A 1 200 ? -2.752 -11.969 -4.310 1.00 98.06 200 ASP A CA 1
ATOM 1535 C C . ASP A 1 200 ? -2.340 -11.938 -2.827 1.00 98.06 200 ASP A C 1
ATOM 1537 O O . ASP A 1 200 ? -3.027 -12.512 -1.979 1.00 98.06 200 ASP A O 1
ATOM 1541 N N . VAL A 1 201 ? -1.269 -11.211 -2.488 1.00 97.06 201 VAL A N 1
ATOM 1542 C CA . VAL A 1 201 ? -0.789 -11.051 -1.103 1.00 97.06 201 VAL A CA 1
ATOM 1543 C C . VAL A 1 201 ? -1.810 -10.327 -0.225 1.00 97.06 201 VAL A C 1
ATOM 1545 O O . VAL A 1 201 ? -2.023 -10.732 0.920 1.00 97.06 201 VAL A O 1
ATOM 1548 N N . CYS A 1 202 ? -2.468 -9.292 -0.754 1.00 96.00 202 CYS A N 1
ATOM 1549 C CA . CYS A 1 202 ? -3.532 -8.564 -0.059 1.00 96.00 202 CYS A CA 1
ATOM 1550 C C . CYS A 1 202 ? -4.845 -9.363 0.050 1.00 96.00 202 CYS A C 1
ATOM 1552 O O . CYS A 1 202 ? -5.732 -8.980 0.817 1.00 96.00 202 CYS A O 1
ATOM 1554 N N . GLY A 1 203 ? -4.992 -10.457 -0.707 1.00 96.62 203 GLY A N 1
ATOM 1555 C CA . GLY A 1 203 ? -6.208 -11.274 -0.753 1.00 96.62 203 GLY A CA 1
ATOM 1556 C C . GLY A 1 203 ? -7.357 -10.656 -1.560 1.00 96.62 203 GLY A C 1
ATOM 1557 O O . GLY A 1 203 ? -8.509 -11.068 -1.398 1.00 96.62 203 GLY A O 1
ATOM 1558 N N . SER A 1 204 ? -7.071 -9.665 -2.411 1.00 97.56 204 SER A N 1
ATOM 1559 C CA . SER A 1 204 ? -8.080 -8.919 -3.179 1.00 97.56 204 SER A CA 1
ATOM 1560 C C . SER A 1 204 ? -8.417 -9.520 -4.542 1.00 97.56 204 SER A C 1
ATOM 1562 O O . SER A 1 204 ? -9.384 -9.099 -5.181 1.00 97.56 204 SER A O 1
ATOM 1564 N N . THR A 1 205 ? -7.657 -10.516 -4.989 1.00 97.94 205 THR A N 1
ATOM 1565 C CA . THR A 1 205 ? -7.947 -11.268 -6.213 1.00 97.94 205 THR A CA 1
ATOM 1566 C C . THR A 1 205 ? -9.355 -11.875 -6.165 1.00 97.94 205 THR A C 1
ATOM 1568 O O . THR A 1 205 ? -9.740 -12.551 -5.208 1.00 97.94 205 THR A O 1
ATOM 1571 N N . GLY A 1 206 ? -10.142 -11.625 -7.214 1.00 96.19 206 GLY A N 1
ATOM 1572 C CA . GLY A 1 206 ? -11.519 -12.100 -7.355 1.00 96.19 206 GLY A CA 1
ATOM 1573 C C . GLY A 1 206 ? -12.567 -11.333 -6.543 1.00 96.19 206 GLY A C 1
ATOM 1574 O O . GLY A 1 206 ? -13.670 -11.850 -6.365 1.00 96.19 206 GLY A O 1
ATOM 1575 N N . LYS A 1 207 ? -12.246 -10.142 -6.024 1.00 94.38 207 LYS A N 1
ATOM 1576 C CA . LYS A 1 207 ? -13.149 -9.327 -5.190 1.00 94.38 207 LYS A CA 1
ATOM 1577 C C . LYS A 1 207 ? -13.845 -8.176 -5.935 1.00 94.38 207 LYS A C 1
ATOM 1579 O O . LYS A 1 207 ? -14.566 -7.416 -5.291 1.00 94.38 207 LYS A O 1
ATOM 1584 N N . ALA A 1 208 ? -13.622 -8.034 -7.246 1.00 85.38 208 ALA A N 1
ATOM 1585 C CA . ALA A 1 208 ? -14.295 -7.066 -8.122 1.00 85.38 208 ALA A CA 1
ATOM 1586 C C . ALA A 1 208 ? -15.515 -7.647 -8.857 1.00 85.38 208 ALA A C 1
ATOM 1588 O O . ALA A 1 208 ? -15.484 -8.835 -9.280 1.00 85.38 208 ALA A O 1
#

Sequence (208 aa):
MEWKQQNRTYQILKAAEEGGYGVLAAIAYNIESILGLIRAAEAKRSPLILQHKITTEAEPGRIEGGEDGIADTADLEGALTTPEQVEDFIATGIDFLAPAFGNVHGDYGPRGPVLEYDRLAKIRETIAGRVRLVVHGTNDWSEEVTKKCVVGGCVKVNVNKLVLLDYLNHLKVNAPSKSITVLMEEGTKEIQTLTEWAMDVCGSTGKA